Protein AF-A0A2D9EAU9-F1 (afdb_monomer)

Foldseek 3Di:
DVVVVVVVVVVVVVPPPPPDDPDDDDDPPPPDFWWKWKQWPLGIWIKGFDPLCCQLVVLQVVCQVVQQQPWWFLFFAAAQWKGKTFASCRNPDDQPDDTDPHAPPDFTQASADLPQAFFAQFKWFDDDDCVVPVSLTGGSTMIIGTHHAADDPVRVVVLCVVLQVVADPPRDDDPVRNVSSNPRNGDRSCHRNIDGTIGGPPDSVSRVVRNPFDADFFKWFKKAKAFQFDPFLVDPVRLVVLVVVLVVVLVVVVVVPDQLVCNCVGHPDPVQNVPSRIDPGDGQPPDDDFVRCCRPVDDQQDWDWTRDRGGIMTMHTHDMDTDHPGSGGSDTITIHMGIDD

Secondary structure (DSSP, 8-state):
--HHHHHHHHHHHHHSSSSS--S------PPPPPEEEEEETTEEEEEEEPTT-HHHHHHHHHHHHTTTTTTEE--EEETTTEEEE--GGGTTPPTT---S---SS-EE-----TT---BTTEEEE----TTT-TT-PEESS-EEEE--B---HHHHHHHHHHHTTTSPTT----HHHHHHHHHT-B-GGGTTTS-EEEEEEE-HHHHHHHHTSPEEEEEEEEEEEEEEE-S-TT-HHHHHHHHHHHHHHHHHHHTT--HHHHHHHH---TTTGGGTTEEEEEETTSS-HHHHHHHHHSPTT-EEEEEETTEEEEEEEEEEEEEEEEEEESS--EEEEEEE-

Radius of gyration: 27.46 Å; Cα contacts (8 Å, |Δi|>4): 677; chains: 1; bounding box: 58×44×95 Å

Sequence (341 aa):
MKKSFIRNIFLQISAIICSFFLISSAGCESPEPVKVVIHTDFGDMIIELSDSTPGHRDNFIKLANEGFYDNLLFHRVMDGFMIQGGDPDSKDALPGQRLGSGGPGYTIPAEMRADHLHVKGALAAARQGDSSNPTRASSGSQFYIVHGKTYTGEELDNIIERSSHMTIAGFEYTDEQKELYSTLGGAPFLDMNYTVFGQVIEGLDVIDSIAAVRTEGKRTASVRHILLKADNASDEAEMAALNVQANELMEAIKGGADFCELVTLYSKDPGSVKNCGAYIDFPEGQMVPAFNDFSFNEEVGALGAVDTRFGVHIIEVLNHGHKSTTNRPVEDVRFSVEILQ

Structure (mmCIF, N/CA/C/O backbone):
data_AF-A0A2D9EAU9-F1
#
_entry.id   AF-A0A2D9EAU9-F1
#
loop_
_atom_site.group_PDB
_atom_site.id
_atom_site.type_symbol
_atom_site.label_atom_id
_atom_site.label_alt_id
_atom_site.label_comp_id
_atom_site.label_asym_id
_atom_site.label_entity_id
_atom_site.label_seq_id
_atom_site.pdbx_PDB_ins_code
_atom_site.Cartn_x
_atom_site.Cartn_y
_atom_site.Cartn_z
_atom_site.occupancy
_atom_site.B_iso_or_equiv
_atom_site.auth_seq_id
_atom_site.auth_comp_id
_atom_site.auth_asym_id
_atom_site.auth_atom_id
_atom_site.pdbx_PDB_model_num
ATOM 1 N N . MET A 1 1 ? -18.406 15.279 -28.618 1.00 46.53 1 MET A N 1
ATOM 2 C CA . MET A 1 1 ? -17.161 16.062 -28.809 1.00 46.53 1 MET A CA 1
ATOM 3 C C . MET A 1 1 ? -15.919 15.482 -28.120 1.00 46.53 1 MET A C 1
ATOM 5 O O . MET A 1 1 ? -14.859 15.613 -28.705 1.00 46.53 1 MET A O 1
ATOM 9 N N . LYS A 1 2 ? -15.992 14.790 -26.966 1.00 47.19 2 LYS A N 1
ATOM 10 C CA . LYS A 1 2 ? -14.784 14.279 -26.267 1.00 47.19 2 LYS A CA 1
ATOM 11 C C . LYS A 1 2 ? -14.197 12.941 -26.776 1.00 47.19 2 LYS A C 1
ATOM 13 O O . LYS A 1 2 ? -12.993 12.757 -26.700 1.00 47.19 2 LYS A O 1
ATOM 18 N N . LYS A 1 3 ? -14.987 12.044 -27.386 1.00 36.91 3 LYS A N 1
ATOM 19 C CA . LYS A 1 3 ? -14.472 10.768 -27.953 1.00 36.91 3 LYS A CA 1
ATOM 20 C C . LYS A 1 3 ? -13.721 10.913 -29.288 1.00 36.91 3 LYS A C 1
ATOM 22 O O . LYS A 1 3 ? -12.940 10.044 -29.647 1.00 36.91 3 LYS A O 1
ATOM 27 N N . SER A 1 4 ? -13.934 12.014 -30.014 1.00 36.81 4 SER A N 1
ATOM 28 C CA . SER A 1 4 ? -13.280 12.267 -31.311 1.00 36.81 4 SER A CA 1
ATOM 29 C C . SER A 1 4 ? -11.883 12.880 -31.176 1.00 36.81 4 SER A C 1
ATOM 31 O O . SER A 1 4 ? -11.116 12.842 -32.129 1.00 36.81 4 SER A O 1
ATOM 33 N N . PHE A 1 5 ? -11.561 13.450 -30.012 1.00 45.59 5 PHE A N 1
ATOM 34 C CA . PHE A 1 5 ? -10.284 14.121 -29.764 1.00 45.59 5 PHE A CA 1
ATOM 35 C C . PHE A 1 5 ? -9.174 13.109 -29.432 1.00 45.59 5 PHE A C 1
ATOM 37 O O . PHE A 1 5 ? -8.078 13.191 -29.971 1.00 45.59 5 PHE A O 1
ATOM 44 N N . ILE A 1 6 ? -9.510 12.070 -28.659 1.00 44.53 6 ILE A N 1
ATOM 45 C CA . ILE A 1 6 ? -8.580 11.003 -28.245 1.00 44.53 6 ILE A CA 1
ATOM 46 C C . ILE A 1 6 ? -8.154 10.130 -29.439 1.00 44.53 6 ILE A C 1
ATOM 48 O O . ILE A 1 6 ? -6.995 9.740 -29.543 1.00 44.53 6 ILE A O 1
ATOM 52 N N . ARG A 1 7 ? -9.050 9.901 -30.413 1.00 39.53 7 ARG A N 1
ATOM 53 C CA . ARG A 1 7 ? -8.704 9.168 -31.643 1.00 39.53 7 ARG A CA 1
ATOM 54 C C . ARG A 1 7 ? -7.767 9.962 -32.566 1.00 39.53 7 ARG A C 1
ATOM 56 O O . ARG A 1 7 ? -7.012 9.355 -33.313 1.00 39.53 7 ARG A O 1
ATOM 63 N N . ASN A 1 8 ? -7.793 11.297 -32.506 1.00 36.91 8 ASN A N 1
ATOM 64 C CA . ASN A 1 8 ? -6.958 12.154 -33.356 1.00 36.91 8 ASN A CA 1
ATOM 65 C C . ASN A 1 8 ? -5.522 12.318 -32.840 1.00 36.91 8 ASN A C 1
ATOM 67 O O . ASN A 1 8 ? -4.631 12.520 -33.658 1.00 36.91 8 ASN A O 1
ATOM 71 N N . ILE A 1 9 ? -5.278 12.169 -31.534 1.00 47.62 9 ILE A N 1
ATOM 72 C CA . ILE A 1 9 ? -3.917 12.197 -30.970 1.00 47.62 9 ILE A CA 1
ATOM 73 C C . ILE A 1 9 ? -3.154 10.917 -31.350 1.00 47.62 9 ILE A C 1
ATOM 75 O O . ILE A 1 9 ? -2.029 10.997 -31.837 1.00 47.62 9 ILE A O 1
ATOM 79 N N . PHE A 1 10 ? -3.802 9.748 -31.272 1.00 41.38 10 PHE A N 1
ATOM 80 C CA . PHE A 1 10 ? -3.203 8.476 -31.708 1.00 41.38 10 PHE A CA 1
ATOM 81 C C . PHE A 1 10 ? -2.940 8.408 -33.225 1.00 41.38 10 PHE A C 1
ATOM 83 O O . PHE A 1 10 ? -1.972 7.793 -33.662 1.00 41.38 10 PHE A O 1
ATOM 90 N N . LEU A 1 11 ? -3.757 9.082 -34.043 1.00 35.06 11 LEU A N 1
ATOM 91 C CA . LEU A 1 11 ? -3.562 9.152 -35.498 1.00 35.06 11 LEU A CA 1
ATOM 92 C C . LEU A 1 11 ? -2.481 10.162 -35.925 1.00 35.06 11 LEU A C 1
ATOM 94 O O . LEU A 1 11 ? -1.855 9.962 -36.965 1.00 35.06 11 LEU A O 1
ATOM 98 N N . GLN A 1 12 ? -2.220 11.218 -35.145 1.00 33.59 12 GLN A N 1
ATOM 99 C CA . GLN A 1 12 ? -1.176 12.200 -35.473 1.00 33.59 12 GLN A CA 1
ATOM 100 C C . GLN A 1 12 ? 0.241 11.737 -35.120 1.00 33.59 12 GLN A C 1
ATOM 102 O O . GLN A 1 12 ? 1.178 12.140 -35.806 1.00 33.59 12 GLN A O 1
ATOM 107 N N . ILE A 1 13 ? 0.400 10.834 -34.149 1.00 39.44 13 ILE A N 1
ATOM 108 C CA . ILE A 1 13 ? 1.698 10.199 -33.859 1.00 39.44 13 ILE A CA 1
ATOM 109 C C . ILE A 1 13 ? 2.089 9.215 -34.982 1.00 39.44 13 ILE A C 1
ATOM 111 O O . ILE A 1 13 ? 3.264 9.054 -35.289 1.00 39.44 13 ILE A O 1
ATOM 115 N N . SER A 1 14 ? 1.108 8.636 -35.685 1.00 36.84 14 SER A N 1
ATOM 116 C CA . SER A 1 14 ? 1.346 7.667 -36.766 1.00 36.84 14 SER A CA 1
ATOM 117 C C . SER A 1 14 ? 1.592 8.306 -38.153 1.00 36.84 14 SER A C 1
ATOM 119 O O . SER A 1 14 ? 2.186 7.682 -39.028 1.00 36.84 14 SER A O 1
ATOM 121 N N . ALA A 1 15 ? 1.182 9.562 -38.384 1.00 39.03 15 ALA A N 1
ATOM 122 C CA . ALA A 1 15 ? 1.130 10.151 -39.734 1.00 39.03 15 ALA A CA 1
ATOM 123 C C . ALA A 1 15 ? 2.293 11.092 -40.124 1.00 39.03 15 ALA A C 1
ATOM 125 O O . ALA A 1 15 ? 2.399 11.456 -41.294 1.00 39.03 15 ALA A O 1
ATOM 126 N N . ILE A 1 16 ? 3.188 11.479 -39.206 1.00 39.50 16 ILE A N 1
ATOM 127 C CA . ILE A 1 16 ? 4.324 12.377 -39.527 1.00 39.50 16 ILE A CA 1
ATOM 128 C C . ILE A 1 16 ? 5.546 11.615 -40.087 1.00 39.50 16 ILE A C 1
ATOM 130 O O . ILE A 1 16 ? 6.471 12.223 -40.619 1.00 39.50 16 ILE A O 1
ATOM 134 N N . ILE A 1 17 ? 5.524 10.280 -40.091 1.00 43.34 17 ILE A N 1
ATOM 135 C CA . ILE A 1 17 ? 6.661 9.453 -40.540 1.00 43.34 17 ILE A CA 1
ATOM 136 C C . ILE A 1 17 ? 6.586 9.077 -42.038 1.00 43.34 17 ILE A C 1
ATOM 138 O O . ILE A 1 17 ? 7.568 8.621 -42.613 1.00 43.34 17 ILE A O 1
ATOM 142 N N . CYS A 1 18 ? 5.467 9.310 -42.735 1.00 40.72 18 CYS A N 1
ATOM 143 C CA . CYS A 1 18 ? 5.212 8.628 -44.016 1.00 40.72 18 CYS A CA 1
ATOM 144 C C . CYS A 1 18 ? 5.269 9.483 -45.299 1.00 40.72 18 CYS A C 1
ATOM 146 O O . CYS A 1 18 ? 4.713 9.089 -46.321 1.00 40.72 18 CYS A O 1
ATOM 148 N N . SER A 1 19 ? 5.910 10.656 -45.319 1.00 44.34 19 SER A N 1
ATOM 149 C CA . SER A 1 19 ? 6.009 11.435 -46.574 1.00 44.34 19 SER A CA 1
ATOM 150 C C . SER A 1 19 ? 7.308 12.206 -46.753 1.00 44.34 19 SER A C 1
ATOM 152 O O . SER A 1 19 ? 7.302 13.348 -47.180 1.00 44.34 19 SER A O 1
ATOM 154 N N . PHE A 1 20 ? 8.433 11.555 -46.493 1.00 46.78 20 PHE A N 1
ATOM 155 C CA . PHE A 1 20 ? 9.696 11.815 -47.181 1.00 46.78 20 PHE A CA 1
ATOM 156 C C . PHE A 1 20 ? 10.519 10.549 -46.993 1.00 46.78 20 PHE A C 1
ATOM 158 O O . PHE A 1 20 ? 10.874 10.275 -45.864 1.00 46.78 20 PHE A O 1
ATOM 165 N N . PHE A 1 21 ? 10.729 9.750 -48.041 1.00 40.53 21 PHE A N 1
ATOM 166 C CA . PHE A 1 21 ? 11.940 8.948 -48.291 1.00 40.53 21 PHE A CA 1
ATOM 167 C C . PHE A 1 21 ? 11.680 7.997 -49.472 1.00 40.53 21 PHE A C 1
ATOM 169 O O . PHE A 1 21 ? 11.284 6.846 -49.328 1.00 40.53 21 PHE A O 1
ATOM 176 N N . LEU A 1 22 ? 11.941 8.502 -50.678 1.00 50.22 22 LEU A N 1
ATOM 177 C CA . LEU A 1 22 ? 12.425 7.689 -51.792 1.00 50.22 22 LEU A CA 1
ATOM 178 C C . LEU A 1 22 ? 13.945 7.875 -51.832 1.00 50.22 22 LEU A C 1
ATOM 180 O O . LEU A 1 22 ? 14.479 8.551 -52.704 1.00 50.22 22 LEU A O 1
ATOM 184 N N . ILE A 1 23 ? 14.637 7.334 -50.830 1.00 48.22 23 ILE A N 1
ATOM 185 C CA . ILE A 1 23 ? 16.082 7.104 -50.883 1.00 48.22 23 ILE A CA 1
ATOM 186 C C . ILE A 1 23 ? 16.323 5.755 -50.218 1.00 48.22 23 ILE A C 1
ATOM 188 O O . ILE A 1 23 ? 16.024 5.558 -49.046 1.00 48.22 23 ILE A O 1
ATOM 192 N N . SER A 1 24 ? 16.832 4.821 -51.011 1.00 55.59 24 SER A N 1
ATOM 193 C CA . SER A 1 24 ? 17.273 3.510 -50.563 1.00 55.59 24 SER A CA 1
ATOM 194 C C . SER A 1 24 ? 18.434 3.683 -49.580 1.00 55.59 24 SER A C 1
ATOM 196 O O . SER A 1 24 ? 19.545 4.018 -49.986 1.00 55.59 24 SER A O 1
ATOM 198 N N . SER A 1 25 ? 18.190 3.436 -48.299 1.00 41.59 25 SER A N 1
ATOM 199 C CA . SER A 1 25 ? 19.217 3.142 -47.303 1.00 41.59 25 SER A CA 1
ATOM 200 C C . SER A 1 25 ? 18.875 1.797 -46.675 1.00 41.59 25 SER A C 1
ATOM 202 O O . SER A 1 25 ? 17.716 1.514 -46.383 1.00 41.59 25 SER A O 1
ATOM 204 N N . ALA A 1 26 ? 19.878 0.935 -46.526 1.00 53.50 26 ALA A N 1
ATOM 205 C CA . ALA A 1 26 ? 19.756 -0.283 -45.742 1.00 53.50 26 ALA A CA 1
ATOM 206 C C . ALA A 1 26 ? 19.314 0.115 -44.326 1.00 53.50 26 ALA A C 1
ATOM 208 O O . ALA A 1 26 ? 20.084 0.723 -43.582 1.00 53.50 26 ALA A O 1
ATOM 209 N N . GLY A 1 27 ? 18.044 -0.139 -44.010 1.00 41.06 27 GLY A N 1
ATOM 210 C CA . GLY A 1 27 ? 17.477 0.117 -42.699 1.00 41.06 27 GLY A CA 1
ATOM 211 C C . GLY A 1 27 ? 18.096 -0.851 -41.705 1.00 41.06 27 GLY A C 1
ATOM 212 O O . GLY A 1 27 ? 17.933 -2.060 -41.828 1.00 41.06 27 GLY A O 1
ATOM 213 N N . CYS A 1 28 ? 18.827 -0.313 -40.736 1.00 39.78 28 CYS A N 1
ATOM 214 C CA . CYS A 1 28 ? 19.001 -0.984 -39.461 1.00 39.78 28 CYS A CA 1
ATOM 215 C C . CYS A 1 28 ? 17.629 -0.911 -38.780 1.00 39.78 28 CYS A C 1
ATOM 217 O O . CYS A 1 28 ? 17.291 0.109 -38.181 1.00 39.78 28 CYS A O 1
ATOM 219 N N . GLU A 1 29 ? 16.786 -1.918 -38.998 1.00 52.94 29 GLU A N 1
ATOM 220 C CA . GLU A 1 29 ? 15.566 -2.098 -38.218 1.00 52.94 29 GLU A CA 1
ATOM 221 C C . GLU A 1 29 ? 16.038 -2.392 -36.791 1.00 52.94 29 GLU A C 1
ATOM 223 O O . GLU A 1 29 ? 16.722 -3.390 -36.552 1.00 52.94 29 GLU A O 1
ATOM 228 N N . SER A 1 30 ? 15.818 -1.449 -35.868 1.00 59.00 30 SER A N 1
ATOM 229 C CA . SER A 1 30 ? 16.079 -1.713 -34.452 1.00 59.00 30 SER A CA 1
ATOM 230 C C . SER A 1 30 ? 15.238 -2.928 -34.069 1.00 59.00 30 SER A C 1
ATOM 232 O O . SER A 1 30 ? 14.065 -2.950 -34.448 1.00 59.00 30 SER A O 1
ATOM 234 N N . PRO A 1 31 ? 15.800 -3.937 -33.381 1.00 74.00 31 PRO A N 1
ATOM 235 C CA . PRO A 1 31 ? 15.008 -5.078 -32.946 1.00 74.00 31 PRO A CA 1
ATOM 236 C C . PRO A 1 31 ? 13.793 -4.586 -32.152 1.00 74.00 31 PRO A C 1
ATOM 238 O O . PRO A 1 31 ? 13.898 -3.609 -31.407 1.00 74.00 31 PRO A O 1
ATOM 241 N N . GLU A 1 32 ? 12.641 -5.230 -32.356 1.00 83.56 32 GLU A N 1
ATOM 242 C CA . GLU A 1 32 ? 11.446 -4.950 -31.558 1.00 83.56 32 GLU A CA 1
ATOM 243 C C . GLU A 1 32 ? 11.767 -5.157 -30.065 1.00 83.56 32 GLU A C 1
ATOM 245 O O . GLU A 1 32 ? 12.464 -6.124 -29.729 1.00 83.56 32 GLU A O 1
ATOM 250 N N . PRO A 1 33 ? 11.275 -4.280 -29.169 1.00 89.56 33 PRO A N 1
ATOM 251 C CA . PRO A 1 33 ? 11.473 -4.443 -27.736 1.00 89.56 33 PRO A CA 1
ATOM 252 C C . PRO A 1 33 ? 10.974 -5.804 -27.245 1.00 89.56 33 PRO A C 1
ATOM 254 O O . PRO A 1 33 ? 9.893 -6.264 -27.624 1.00 89.56 33 PRO A O 1
ATOM 257 N N . VAL A 1 34 ? 11.745 -6.440 -26.360 1.00 96.12 34 VAL A N 1
ATOM 258 C CA . VAL A 1 34 ? 11.356 -7.729 -25.775 1.00 96.12 34 VAL A CA 1
ATOM 259 C C . VAL A 1 34 ? 10.146 -7.535 -24.868 1.00 96.12 34 VAL A C 1
ATOM 261 O O . VAL A 1 34 ? 10.152 -6.670 -23.989 1.00 96.12 34 VAL A O 1
ATOM 264 N N . LYS A 1 35 ? 9.130 -8.383 -25.041 1.00 98.19 35 LYS A N 1
ATOM 265 C CA . LYS A 1 35 ? 7.933 -8.397 -24.199 1.00 98.19 35 LYS A CA 1
ATOM 266 C C . LYS A 1 35 ? 7.888 -9.646 -23.334 1.00 98.19 35 LYS A C 1
ATOM 268 O O . LYS A 1 35 ? 8.394 -10.704 -23.703 1.00 98.19 35 LYS A O 1
ATOM 273 N N . VAL A 1 36 ? 7.266 -9.517 -22.173 1.00 98.12 36 VAL A N 1
ATOM 274 C CA . VAL A 1 36 ? 7.049 -10.611 -21.224 1.00 98.12 36 VAL A CA 1
ATOM 275 C C . VAL A 1 36 ? 5.612 -10.580 -20.729 1.00 98.12 36 VAL A C 1
ATOM 277 O O . VAL A 1 36 ? 5.014 -9.507 -20.645 1.00 98.12 36 VAL A O 1
ATOM 280 N N . VAL A 1 37 ? 5.065 -11.739 -20.381 1.00 98.69 37 VAL A N 1
ATOM 281 C CA . VAL A 1 37 ? 3.782 -11.850 -19.685 1.00 98.69 37 VAL A CA 1
ATOM 282 C C . VAL A 1 37 ? 4.043 -12.216 -18.238 1.00 98.69 37 VAL A C 1
ATOM 284 O O . VAL A 1 37 ? 4.794 -13.145 -17.952 1.00 98.69 37 VAL A O 1
ATOM 287 N N . ILE A 1 38 ? 3.414 -11.490 -17.321 1.00 98.69 38 ILE A N 1
ATOM 288 C CA . ILE A 1 38 ? 3.287 -11.909 -15.930 1.00 98.69 38 ILE A CA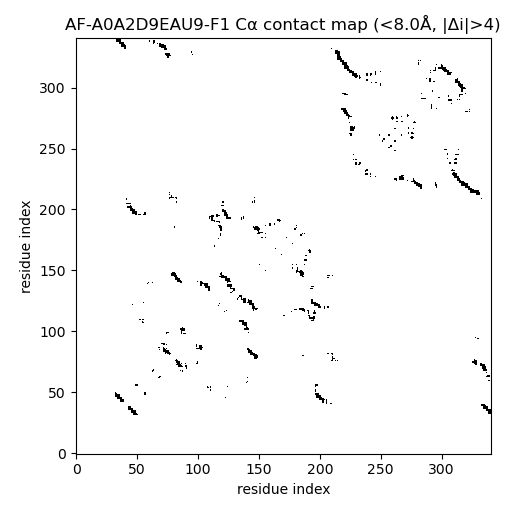 1
ATOM 289 C C . ILE A 1 38 ? 1.888 -12.484 -15.748 1.00 98.69 38 ILE A C 1
ATOM 291 O O . ILE A 1 38 ? 0.906 -11.742 -15.803 1.00 98.69 38 ILE A O 1
ATOM 295 N N . HIS A 1 39 ? 1.816 -13.792 -15.522 1.00 98.62 39 HIS A N 1
ATOM 296 C CA . HIS A 1 39 ? 0.563 -14.504 -15.287 1.00 98.62 39 HIS A CA 1
ATOM 297 C C . HIS A 1 39 ? 0.183 -14.438 -13.817 1.00 98.62 39 HIS A C 1
ATOM 299 O O . HIS A 1 39 ? 1.033 -14.673 -12.959 1.00 98.62 39 HIS A O 1
ATOM 305 N N . THR A 1 40 ? -1.086 -14.165 -13.522 1.00 97.81 40 THR A N 1
ATOM 306 C CA . THR A 1 40 ? -1.634 -14.181 -12.159 1.00 97.81 40 THR A CA 1
ATOM 307 C C . THR A 1 40 ? -3.069 -14.704 -12.163 1.00 97.81 40 THR A C 1
ATOM 309 O O . THR A 1 40 ? -3.741 -14.684 -13.195 1.00 97.81 40 THR A O 1
ATOM 312 N N . ASP A 1 41 ? -3.594 -15.077 -10.995 1.00 93.94 41 ASP A N 1
ATOM 313 C CA . ASP A 1 41 ? -5.015 -15.441 -10.851 1.00 93.94 41 ASP A CA 1
ATOM 314 C C . ASP A 1 41 ? -5.977 -14.255 -11.091 1.00 93.94 41 ASP A C 1
ATOM 316 O O . ASP A 1 41 ? -7.180 -14.450 -11.266 1.00 93.94 41 ASP A O 1
ATOM 320 N N . PHE A 1 42 ? -5.456 -13.023 -11.127 1.00 96.31 42 PHE A N 1
ATOM 321 C CA . PHE A 1 42 ? -6.206 -11.799 -11.426 1.00 96.31 42 PHE A CA 1
ATOM 322 C C . PHE A 1 42 ? -6.174 -11.427 -12.916 1.00 96.31 42 PHE A C 1
ATOM 324 O O . PHE A 1 42 ? -6.839 -10.474 -13.319 1.00 96.31 42 PHE A O 1
ATOM 331 N N . GLY A 1 43 ? -5.423 -12.173 -13.732 1.00 98.00 43 GLY A N 1
ATOM 332 C CA . GLY A 1 43 ? -5.214 -11.912 -15.152 1.00 98.00 43 GLY A CA 1
ATOM 333 C C . GLY A 1 43 ? -3.742 -11.733 -15.516 1.00 98.00 43 GLY A C 1
ATOM 334 O O . GLY A 1 43 ? -2.847 -11.804 -14.667 1.00 98.00 43 GLY A O 1
ATOM 335 N N . ASP A 1 44 ? -3.518 -11.487 -16.802 1.00 98.62 44 ASP A N 1
ATOM 336 C CA . ASP A 1 44 ? -2.191 -11.350 -17.392 1.00 98.62 44 ASP A CA 1
ATOM 337 C C . ASP A 1 44 ? -1.795 -9.875 -17.521 1.00 98.62 44 ASP A C 1
ATOM 339 O O . ASP A 1 44 ? -2.602 -9.028 -17.909 1.00 98.62 44 ASP A O 1
ATOM 343 N N . MET A 1 45 ? -0.527 -9.579 -17.239 1.00 98.75 45 MET A N 1
ATOM 344 C CA . MET A 1 45 ? 0.091 -8.283 -17.527 1.00 98.75 45 MET A CA 1
ATOM 345 C C . MET A 1 45 ? 1.154 -8.458 -18.607 1.00 98.75 45 MET A C 1
ATOM 347 O O . MET A 1 45 ? 2.113 -9.201 -18.402 1.00 98.75 45 MET A O 1
ATOM 351 N N . ILE A 1 46 ? 1.023 -7.747 -19.728 1.00 98.69 46 ILE A N 1
ATOM 352 C CA . ILE A 1 46 ? 2.060 -7.715 -20.768 1.00 98.69 46 ILE A CA 1
ATOM 353 C C . ILE A 1 46 ? 2.971 -6.526 -20.497 1.00 98.69 46 ILE A C 1
ATOM 355 O O . ILE A 1 46 ? 2.511 -5.385 -20.415 1.00 98.69 46 ILE A O 1
ATOM 359 N N . ILE A 1 47 ? 4.265 -6.796 -20.370 1.00 98.69 47 ILE A N 1
ATOM 360 C CA . ILE A 1 47 ? 5.295 -5.807 -20.069 1.00 98.69 47 ILE A CA 1
ATOM 361 C C . ILE A 1 47 ? 6.259 -5.714 -21.241 1.00 98.69 47 ILE A C 1
ATOM 363 O O . ILE A 1 47 ? 6.793 -6.722 -21.695 1.00 98.69 47 ILE A O 1
ATOM 367 N N . GLU A 1 48 ? 6.520 -4.492 -21.688 1.00 98.38 48 GLU A N 1
ATOM 368 C CA . GLU A 1 48 ? 7.612 -4.174 -22.599 1.00 98.38 48 GLU A CA 1
ATOM 369 C C . GLU A 1 48 ? 8.871 -3.842 -21.790 1.00 98.38 48 GLU A C 1
ATOM 371 O O . GLU A 1 48 ? 8.833 -2.986 -20.902 1.00 98.38 48 GLU A O 1
ATOM 376 N N . LEU A 1 49 ? 9.980 -4.534 -22.055 1.00 98.31 49 LEU A N 1
ATOM 377 C CA . LEU A 1 49 ? 11.256 -4.290 -21.384 1.00 98.31 49 LEU A CA 1
ATOM 378 C C . LEU A 1 49 ? 12.069 -3.225 -22.131 1.00 98.31 49 LEU A C 1
ATOM 380 O O . LEU A 1 49 ? 12.095 -3.196 -23.358 1.00 98.31 49 LEU A O 1
ATOM 384 N N . SER A 1 50 ? 12.779 -2.371 -21.392 1.00 97.31 50 SER A N 1
ATOM 385 C CA . SER A 1 50 ? 13.557 -1.282 -21.988 1.00 97.31 50 SER A CA 1
ATOM 386 C C . SER A 1 50 ? 14.960 -1.722 -22.409 1.00 97.31 50 SER A C 1
ATOM 388 O O . SER A 1 50 ? 15.760 -2.206 -21.602 1.00 97.31 50 SER A O 1
ATOM 390 N N . ASP A 1 51 ? 15.302 -1.438 -23.665 1.00 96.25 51 ASP A N 1
ATOM 391 C CA . ASP A 1 51 ? 16.642 -1.646 -24.221 1.00 96.25 51 ASP A CA 1
ATOM 392 C C . ASP A 1 51 ? 17.695 -0.683 -23.660 1.00 96.25 51 ASP A C 1
ATOM 394 O O . ASP A 1 51 ? 18.895 -0.951 -23.743 1.00 96.25 51 ASP A O 1
ATOM 398 N N . SER A 1 52 ? 17.262 0.425 -23.051 1.00 96.88 52 SER A N 1
ATOM 399 C CA . SER A 1 52 ? 18.157 1.400 -22.415 1.00 96.88 52 SER A CA 1
ATOM 400 C C . SER A 1 52 ? 18.640 0.961 -21.025 1.00 96.88 52 SER A C 1
ATOM 402 O O . SER A 1 52 ? 19.458 1.655 -20.418 1.00 96.88 52 SER A O 1
ATOM 404 N N . THR A 1 53 ? 18.150 -0.181 -20.533 1.00 97.88 53 THR A N 1
ATOM 405 C CA . THR A 1 53 ? 18.533 -0.831 -19.266 1.00 97.88 53 THR A CA 1
ATOM 406 C C . THR A 1 53 ? 18.927 -2.296 -19.508 1.00 97.88 53 THR A C 1
ATOM 408 O O . THR A 1 53 ? 18.250 -3.213 -19.023 1.00 97.88 53 THR A O 1
ATOM 411 N N . PRO A 1 54 ? 19.970 -2.554 -20.322 1.00 97.75 54 PRO A N 1
ATOM 412 C CA . PRO A 1 54 ? 20.304 -3.902 -20.776 1.00 97.75 54 PRO A CA 1
ATOM 413 C C . PRO A 1 54 ? 20.674 -4.843 -19.625 1.00 97.75 54 PRO A C 1
ATOM 415 O O . PRO A 1 54 ? 20.310 -6.015 -19.667 1.00 97.75 54 PRO A O 1
ATOM 418 N N . GLY A 1 55 ? 21.337 -4.355 -18.571 1.00 98.44 55 GLY A N 1
ATOM 419 C CA . GLY A 1 55 ? 21.710 -5.183 -17.424 1.00 98.44 55 GLY A CA 1
ATOM 420 C C . GLY A 1 55 ? 20.496 -5.767 -16.698 1.00 98.44 55 GLY A C 1
ATOM 421 O O . GLY A 1 55 ? 20.498 -6.945 -16.338 1.00 98.44 55 GLY A O 1
ATOM 422 N N . HIS A 1 56 ? 19.443 -4.968 -16.516 1.00 98.81 56 HIS A N 1
ATOM 423 C CA . HIS A 1 56 ? 18.202 -5.426 -15.889 1.00 98.81 56 HIS A CA 1
ATOM 424 C C . HIS A 1 56 ? 17.346 -6.252 -16.848 1.00 98.81 56 HIS A C 1
ATOM 426 O O . HIS A 1 56 ? 16.876 -7.320 -16.453 1.00 98.81 56 HIS A O 1
ATOM 432 N N . ARG A 1 57 ? 17.188 -5.803 -18.102 1.00 98.38 57 ARG A N 1
ATOM 433 C CA . ARG A 1 57 ? 16.435 -6.517 -19.143 1.00 98.38 57 ARG A CA 1
ATOM 434 C C . ARG A 1 57 ? 16.972 -7.935 -19.330 1.00 98.38 57 ARG A C 1
ATOM 436 O O . ARG A 1 57 ? 16.225 -8.899 -19.188 1.00 98.38 57 ARG A O 1
ATOM 443 N N . ASP A 1 58 ? 18.269 -8.068 -19.596 1.00 98.38 58 ASP A N 1
ATOM 444 C CA . ASP A 1 58 ? 18.884 -9.356 -19.926 1.00 98.38 58 ASP A CA 1
ATOM 445 C C . ASP A 1 58 ? 18.867 -10.303 -18.723 1.00 98.38 58 ASP A C 1
ATOM 447 O O . ASP A 1 58 ? 18.631 -11.503 -18.869 1.00 98.38 58 ASP A O 1
ATOM 451 N N . ASN A 1 59 ? 19.053 -9.767 -17.513 1.00 98.81 59 ASN A N 1
ATOM 452 C CA . ASN A 1 59 ? 18.932 -10.555 -16.294 1.00 98.81 59 ASN A CA 1
ATOM 453 C C . ASN A 1 59 ? 17.494 -11.040 -16.053 1.00 98.81 59 ASN A C 1
ATOM 455 O O . ASN A 1 59 ? 17.302 -12.201 -15.697 1.00 98.81 59 ASN A O 1
ATOM 459 N N . PHE A 1 60 ? 16.492 -10.179 -16.249 1.00 98.69 60 PHE A N 1
ATOM 460 C CA . PHE A 1 60 ? 15.088 -10.552 -16.084 1.00 98.69 60 PHE A CA 1
ATOM 461 C C . PHE A 1 60 ? 14.687 -11.647 -17.083 1.00 98.69 60 PHE A C 1
ATOM 463 O O . PHE A 1 60 ? 14.106 -12.655 -16.686 1.00 98.69 60 PHE A O 1
ATOM 470 N N . ILE A 1 61 ? 15.102 -11.506 -18.350 1.00 98.50 61 ILE A N 1
ATOM 471 C CA . ILE A 1 61 ? 14.902 -12.518 -19.400 1.00 98.50 61 ILE A CA 1
ATOM 472 C C . ILE A 1 61 ? 15.581 -13.838 -19.032 1.00 98.50 61 ILE A C 1
ATOM 474 O O . ILE A 1 61 ? 14.980 -14.905 -19.162 1.00 98.50 61 ILE A O 1
ATOM 478 N N . LYS A 1 62 ? 16.834 -13.784 -18.565 1.00 98.50 62 LYS A N 1
ATOM 479 C CA . LYS A 1 62 ? 17.573 -14.972 -18.128 1.00 98.50 62 LYS A CA 1
ATOM 480 C C . LYS A 1 62 ? 16.814 -15.711 -17.022 1.00 98.50 62 LYS A C 1
ATOM 482 O O . LYS A 1 62 ? 16.571 -16.905 -17.161 1.00 98.50 62 LYS A O 1
ATOM 487 N N . LEU A 1 63 ? 16.427 -15.012 -15.953 1.00 98.69 63 LEU A N 1
ATOM 488 C CA . LEU A 1 63 ? 15.746 -15.622 -14.807 1.00 98.69 63 LEU A CA 1
ATOM 489 C C . LEU A 1 63 ? 14.367 -16.185 -15.178 1.00 98.69 63 LEU A C 1
ATOM 491 O O . LEU A 1 63 ? 14.010 -17.265 -14.711 1.00 98.69 63 LEU A O 1
ATOM 495 N N . ALA A 1 64 ? 13.613 -15.503 -16.043 1.00 98.31 64 ALA A N 1
ATOM 496 C CA . ALA A 1 64 ? 12.345 -16.018 -16.557 1.00 98.31 64 ALA A CA 1
ATOM 497 C C . ALA A 1 64 ? 12.538 -17.315 -17.364 1.00 98.31 64 ALA A C 1
ATOM 499 O O . ALA A 1 64 ? 11.884 -18.312 -17.076 1.00 98.31 64 ALA A O 1
ATOM 500 N N . ASN A 1 65 ? 13.500 -17.356 -18.295 1.00 98.00 65 ASN A N 1
ATOM 501 C CA . ASN A 1 65 ? 13.813 -18.568 -19.067 1.00 98.00 65 ASN A CA 1
ATOM 502 C C . ASN A 1 65 ? 14.325 -19.735 -18.201 1.00 98.00 65 ASN A C 1
ATOM 504 O O . ASN A 1 65 ? 14.186 -20.896 -18.581 1.00 98.00 65 ASN A O 1
ATOM 508 N N . GLU A 1 66 ? 14.927 -19.442 -17.047 1.00 98.00 66 GLU A N 1
ATOM 509 C CA . GLU A 1 66 ? 15.356 -20.438 -16.057 1.00 98.00 66 GLU A CA 1
ATOM 510 C C . GLU A 1 66 ? 14.204 -20.926 -15.149 1.00 98.00 66 GLU A C 1
ATOM 512 O O . GLU A 1 66 ? 14.435 -21.767 -14.279 1.00 98.00 66 GLU A O 1
ATOM 517 N N . GLY A 1 67 ? 12.975 -20.413 -15.317 1.00 97.94 67 GLY A N 1
ATOM 518 C CA . GLY A 1 67 ? 11.825 -20.729 -14.458 1.00 97.94 67 GLY A CA 1
ATOM 519 C C . GLY A 1 67 ? 11.965 -20.178 -13.033 1.00 97.94 67 GLY A C 1
ATOM 520 O O . GLY A 1 67 ? 11.310 -20.641 -12.093 1.00 97.94 67 GLY A O 1
ATOM 521 N N . PHE A 1 68 ? 12.853 -19.197 -12.823 1.00 98.56 68 PHE A N 1
ATOM 522 C CA . PHE A 1 68 ? 13.137 -18.642 -11.496 1.00 98.56 68 PHE A CA 1
ATOM 523 C C . PHE A 1 68 ? 11.879 -18.039 -10.863 1.00 98.56 68 PHE A C 1
ATOM 525 O O . PHE A 1 68 ? 11.631 -18.219 -9.670 1.00 98.56 68 PHE A O 1
ATOM 532 N N . TYR A 1 69 ? 11.083 -17.346 -11.680 1.00 98.56 69 TYR A N 1
ATOM 533 C CA . TYR A 1 69 ? 9.873 -16.648 -11.258 1.00 98.56 69 TYR A CA 1
ATOM 534 C C . TYR A 1 69 ? 8.638 -17.544 -11.145 1.00 98.56 69 TYR A C 1
ATOM 536 O O . TYR A 1 69 ? 7.598 -17.062 -10.704 1.00 98.56 69 TYR A O 1
ATOM 544 N N . ASP A 1 70 ? 8.734 -18.826 -11.497 1.00 97.81 70 ASP A N 1
ATOM 545 C CA . ASP A 1 70 ? 7.587 -19.727 -11.478 1.00 97.81 70 ASP A CA 1
ATOM 546 C C . ASP A 1 70 ? 7.031 -19.867 -10.065 1.00 97.81 70 ASP A C 1
ATOM 548 O O . ASP A 1 70 ? 7.739 -20.299 -9.149 1.00 97.81 70 ASP A O 1
ATOM 552 N N . ASN A 1 71 ? 5.743 -19.557 -9.909 1.00 96.50 71 ASN A N 1
ATOM 553 C CA . ASN A 1 71 ? 4.987 -19.729 -8.674 1.00 96.50 71 ASN A CA 1
ATOM 554 C C . ASN A 1 71 ? 5.526 -18.910 -7.480 1.00 96.50 71 ASN A C 1
ATOM 556 O O . ASN A 1 71 ? 5.441 -19.353 -6.329 1.00 96.50 71 ASN A O 1
ATOM 560 N N . LEU A 1 72 ? 6.098 -17.729 -7.735 1.00 97.81 72 LEU A N 1
ATOM 561 C CA . LEU A 1 72 ? 6.512 -16.799 -6.678 1.00 97.81 72 LEU A CA 1
ATOM 562 C C . LEU A 1 72 ? 5.351 -15.912 -6.217 1.00 97.81 72 LEU A C 1
ATOM 564 O O . LEU A 1 72 ? 4.365 -15.732 -6.926 1.00 97.81 72 LEU A O 1
ATOM 568 N N . LEU A 1 73 ? 5.482 -15.332 -5.021 1.00 96.88 73 LEU A N 1
ATOM 569 C CA . LEU A 1 73 ? 4.489 -14.411 -4.467 1.00 96.88 73 LEU A CA 1
ATOM 570 C C . LEU A 1 73 ? 4.799 -12.952 -4.808 1.00 96.88 73 LEU A C 1
ATOM 572 O O . LEU A 1 73 ? 5.944 -12.494 -4.672 1.00 96.88 73 LEU A O 1
ATOM 576 N N . PHE A 1 74 ? 3.743 -12.178 -5.069 1.00 97.56 74 PHE A N 1
ATOM 577 C CA . PHE A 1 74 ? 3.735 -10.753 -4.739 1.00 97.56 74 PHE A CA 1
ATOM 578 C C . PHE A 1 74 ? 3.686 -10.600 -3.212 1.00 97.56 74 PHE A C 1
ATOM 580 O O . PHE A 1 74 ? 2.641 -10.411 -2.593 1.00 97.56 74 PHE A O 1
ATOM 587 N N . HIS A 1 75 ? 4.848 -10.745 -2.580 1.00 94.50 75 HIS A N 1
ATOM 588 C CA . HIS A 1 75 ? 4.999 -10.825 -1.127 1.00 94.50 75 HIS A CA 1
ATOM 589 C C . HIS A 1 75 ? 4.848 -9.476 -0.409 1.00 94.50 75 HIS A C 1
ATOM 591 O O . HIS A 1 75 ? 4.818 -9.437 0.824 1.00 94.50 75 HIS A O 1
ATOM 597 N N . ARG A 1 76 ? 4.782 -8.368 -1.157 1.00 94.00 76 ARG A N 1
ATOM 598 C CA . ARG A 1 76 ? 4.554 -7.027 -0.620 1.00 94.00 76 ARG A CA 1
ATOM 599 C C . ARG A 1 76 ? 3.658 -6.214 -1.555 1.00 94.00 76 ARG A C 1
ATOM 601 O O . ARG A 1 76 ? 4.085 -5.798 -2.621 1.00 94.00 76 ARG A O 1
ATOM 608 N N . VAL A 1 77 ? 2.436 -5.944 -1.120 1.00 94.06 77 VAL A N 1
ATOM 609 C CA . VAL A 1 77 ? 1.404 -5.181 -1.822 1.00 94.06 77 VAL A CA 1
ATOM 610 C C . VAL A 1 77 ? 1.032 -3.963 -0.983 1.00 94.06 77 VAL A C 1
ATOM 612 O O . VAL A 1 77 ? 0.755 -4.081 0.209 1.00 94.06 77 VAL A O 1
ATOM 615 N N . MET A 1 78 ? 1.064 -2.777 -1.587 1.00 90.38 78 MET A N 1
ATOM 616 C CA . MET A 1 78 ? 0.635 -1.538 -0.942 1.00 90.38 78 MET A CA 1
ATOM 617 C C . MET A 1 78 ? -0.269 -0.751 -1.878 1.00 90.38 78 MET A C 1
ATOM 619 O O . MET A 1 78 ? 0.186 -0.242 -2.908 1.00 90.38 78 MET A O 1
ATOM 623 N N . ASP A 1 79 ? -1.528 -0.622 -1.470 1.00 91.56 79 ASP A N 1
ATOM 624 C CA . ASP A 1 79 ? -2.506 0.223 -2.141 1.00 91.56 79 ASP A CA 1
ATOM 625 C C . ASP A 1 79 ? -1.997 1.673 -2.263 1.00 91.56 79 ASP A C 1
ATOM 627 O O . ASP A 1 79 ? -1.354 2.210 -1.356 1.00 91.56 79 ASP A O 1
ATOM 631 N N . GLY A 1 80 ? -2.208 2.270 -3.435 1.00 92.69 80 GLY A N 1
ATOM 632 C CA . GLY A 1 80 ? -1.681 3.580 -3.815 1.00 92.69 80 GLY A CA 1
ATOM 633 C C . GLY A 1 80 ? -0.159 3.664 -3.992 1.00 92.69 80 GLY A C 1
ATOM 634 O O . GLY A 1 80 ? 0.366 4.773 -4.116 1.00 92.69 80 GLY A O 1
ATOM 635 N N . PHE A 1 81 ? 0.573 2.539 -3.979 1.00 96.19 81 PHE A N 1
ATOM 636 C CA . PHE A 1 81 ? 2.030 2.541 -4.136 1.00 96.19 81 PHE A CA 1
ATOM 637 C C . PHE A 1 81 ? 2.557 1.489 -5.120 1.00 96.19 81 PHE A C 1
ATOM 639 O O . PHE A 1 81 ? 2.897 1.853 -6.245 1.00 96.19 81 PHE A O 1
ATOM 646 N N . MET A 1 82 ? 2.662 0.212 -4.742 1.00 97.88 82 MET A N 1
ATOM 647 C CA . MET A 1 82 ? 3.254 -0.816 -5.613 1.00 97.88 82 MET A CA 1
ATOM 648 C C . MET A 1 82 ? 2.867 -2.248 -5.233 1.00 97.88 82 MET A C 1
ATOM 650 O O . MET A 1 82 ? 2.376 -2.509 -4.132 1.00 97.88 82 MET A O 1
ATOM 654 N N . ILE A 1 83 ? 3.129 -3.174 -6.154 1.00 98.25 83 ILE A N 1
ATOM 655 C CA . ILE A 1 83 ? 3.103 -4.622 -5.930 1.00 98.25 83 ILE A CA 1
ATOM 656 C C . ILE A 1 83 ? 4.514 -5.168 -6.166 1.00 98.25 83 ILE A C 1
ATOM 658 O O . ILE A 1 83 ? 5.106 -4.932 -7.214 1.00 98.25 83 ILE A O 1
ATOM 662 N N . GLN A 1 84 ? 5.095 -5.842 -5.178 1.00 98.44 84 GLN A N 1
ATOM 663 C CA . GLN A 1 84 ? 6.492 -6.280 -5.171 1.00 98.44 84 GLN A CA 1
ATOM 664 C C . GLN A 1 84 ? 6.593 -7.803 -5.091 1.00 98.44 84 GLN A C 1
ATOM 666 O O . GLN A 1 84 ? 5.962 -8.438 -4.242 1.00 98.44 84 GLN A O 1
ATOM 671 N N . GLY A 1 85 ? 7.428 -8.366 -5.966 1.00 98.19 85 GLY A N 1
ATOM 672 C CA . GLY A 1 85 ? 7.663 -9.797 -6.132 1.00 98.19 85 GLY A CA 1
ATOM 673 C C . GLY A 1 85 ? 9.137 -10.133 -6.382 1.00 98.19 85 GLY A C 1
ATOM 674 O O . GLY A 1 85 ? 10.031 -9.305 -6.197 1.00 98.19 85 GLY A O 1
ATOM 675 N N . GLY A 1 86 ? 9.395 -11.380 -6.782 1.00 98.00 86 GLY A N 1
ATOM 676 C CA . GLY A 1 86 ? 10.725 -11.846 -7.199 1.00 98.00 86 GLY A CA 1
ATOM 677 C C . GLY A 1 86 ? 11.647 -12.318 -6.070 1.00 98.00 86 GLY A C 1
ATOM 678 O O . GLY A 1 86 ? 12.851 -12.453 -6.288 1.00 98.00 86 GLY A O 1
ATOM 679 N N . ASP A 1 87 ? 11.109 -12.560 -4.870 1.00 97.94 87 ASP A N 1
ATOM 680 C CA . ASP A 1 87 ? 11.843 -13.223 -3.787 1.00 97.94 87 ASP A CA 1
ATOM 681 C C . ASP A 1 87 ? 11.722 -14.756 -3.945 1.00 97.94 87 ASP A C 1
ATOM 683 O O . ASP A 1 87 ? 10.604 -15.272 -3.832 1.00 97.94 87 ASP A O 1
ATOM 687 N N . PRO A 1 88 ? 12.817 -15.500 -4.202 1.00 97.31 88 PRO A N 1
ATOM 688 C CA . PRO A 1 88 ? 12.771 -16.957 -4.350 1.00 97.31 88 PRO A CA 1
ATOM 689 C C . PRO A 1 88 ? 12.323 -17.689 -3.079 1.00 97.31 88 PRO A C 1
ATOM 691 O O . PRO A 1 88 ? 11.726 -18.760 -3.182 1.00 97.31 88 PRO A O 1
ATOM 694 N N . ASP A 1 89 ? 12.524 -17.101 -1.895 1.00 96.19 89 ASP A N 1
ATOM 695 C CA . ASP A 1 89 ? 12.109 -17.699 -0.620 1.00 96.19 89 ASP A CA 1
ATOM 696 C C . ASP A 1 89 ? 10.575 -17.752 -0.491 1.00 96.19 89 ASP A C 1
ATOM 698 O O . ASP A 1 89 ? 10.039 -18.417 0.397 1.00 96.19 89 ASP A O 1
ATOM 702 N N . SER A 1 90 ? 9.850 -17.060 -1.382 1.00 95.75 90 SER A N 1
ATOM 703 C CA . SER A 1 90 ? 8.387 -17.022 -1.398 1.00 95.75 90 SER A CA 1
ATOM 704 C C . SER A 1 90 ? 7.721 -18.276 -1.970 1.00 95.75 90 SER A C 1
ATOM 706 O O . SER A 1 90 ? 6.541 -18.496 -1.697 1.00 95.75 90 SER A O 1
ATOM 708 N N . LYS A 1 91 ? 8.456 -19.108 -2.722 1.00 94.12 91 LYS A N 1
ATOM 709 C CA . LYS A 1 91 ? 7.913 -20.283 -3.426 1.00 94.12 91 LYS A CA 1
ATOM 710 C C . LYS A 1 91 ? 7.154 -21.221 -2.479 1.00 94.12 91 LYS A C 1
ATOM 712 O O . LYS A 1 91 ? 5.988 -21.529 -2.728 1.00 94.12 91 LYS A O 1
ATOM 717 N N . ASP A 1 92 ? 7.786 -21.544 -1.350 1.00 91.19 92 ASP A N 1
ATOM 718 C CA . ASP A 1 92 ? 7.282 -22.455 -0.312 1.00 91.19 92 ASP A CA 1
ATOM 719 C C . ASP A 1 92 ? 7.026 -21.742 1.032 1.00 91.19 92 ASP A C 1
ATOM 721 O O . ASP A 1 92 ? 7.052 -22.358 2.101 1.00 91.19 92 ASP A O 1
ATOM 725 N N . ALA A 1 93 ? 6.819 -20.422 1.006 1.00 90.81 93 ALA A N 1
ATOM 726 C CA . ALA A 1 93 ? 6.686 -19.633 2.224 1.00 90.81 93 ALA A CA 1
ATOM 727 C C . ALA A 1 93 ? 5.409 -19.971 3.003 1.00 90.81 93 ALA A C 1
ATOM 729 O O . ALA A 1 93 ? 4.298 -19.903 2.478 1.00 90.81 93 ALA A O 1
ATOM 730 N N . LEU A 1 94 ? 5.553 -20.223 4.305 1.00 87.81 94 LEU A N 1
ATOM 731 C CA . LEU A 1 94 ? 4.405 -20.378 5.202 1.00 87.81 94 LEU A CA 1
ATOM 732 C C . LEU A 1 94 ? 3.632 -19.052 5.329 1.00 87.81 94 LEU A C 1
ATOM 734 O O . LEU A 1 94 ? 4.250 -17.986 5.219 1.00 87.81 94 LEU A O 1
ATOM 738 N N . PRO A 1 95 ? 2.315 -19.071 5.613 1.00 79.56 95 PRO A N 1
ATOM 739 C CA . PRO A 1 95 ? 1.569 -17.860 5.960 1.00 79.56 95 PRO A CA 1
ATOM 740 C C . PRO A 1 95 ? 2.267 -17.065 7.075 1.00 79.56 95 PRO A C 1
ATOM 742 O O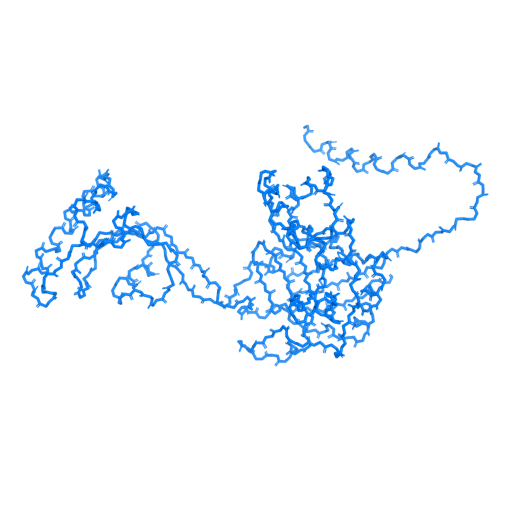 . PRO A 1 95 ? 2.786 -17.648 8.028 1.00 79.56 95 PRO A O 1
ATOM 745 N N . GLY A 1 96 ? 2.348 -15.741 6.933 1.00 73.88 96 GLY A N 1
ATOM 746 C CA . GLY A 1 96 ? 3.040 -14.857 7.882 1.00 73.88 96 GLY A CA 1
ATOM 747 C C . GLY A 1 96 ? 4.578 -14.934 7.888 1.00 73.88 96 GLY A C 1
ATOM 748 O O . GLY A 1 96 ? 5.225 -14.144 8.578 1.00 73.88 96 GLY A O 1
ATOM 749 N N . GLN A 1 97 ? 5.206 -15.836 7.118 1.00 85.12 97 GLN A N 1
ATOM 750 C CA . GLN A 1 97 ? 6.663 -15.843 6.946 1.00 85.12 97 GLN A CA 1
ATOM 751 C C . GLN A 1 97 ? 7.134 -14.508 6.360 1.00 85.12 97 GLN A C 1
ATOM 753 O O . GLN A 1 97 ? 6.585 -14.010 5.372 1.00 85.12 97 GLN A O 1
ATOM 758 N N . ARG A 1 98 ? 8.172 -13.935 6.976 1.00 86.19 98 ARG A N 1
ATOM 759 C CA . ARG A 1 98 ? 8.802 -12.703 6.505 1.00 86.19 98 ARG A CA 1
ATOM 760 C C . ARG A 1 98 ? 9.585 -12.977 5.221 1.00 86.19 98 ARG A C 1
ATOM 762 O O . ARG A 1 98 ? 10.424 -13.870 5.194 1.00 86.19 98 ARG A O 1
ATOM 769 N N . LEU A 1 99 ? 9.331 -12.155 4.210 1.00 92.19 99 LEU A N 1
ATOM 770 C CA . LEU A 1 99 ? 9.954 -12.195 2.886 1.00 92.19 99 LEU A CA 1
ATOM 771 C C . LEU A 1 99 ? 10.571 -10.825 2.550 1.00 92.19 99 LEU A C 1
ATOM 773 O O . LEU A 1 99 ? 10.483 -9.880 3.342 1.00 92.19 99 LEU A O 1
ATOM 777 N N . GLY A 1 100 ? 11.202 -10.726 1.386 1.00 92.19 100 GLY A N 1
ATOM 778 C CA . GLY A 1 100 ? 11.883 -9.547 0.851 1.00 92.19 100 GLY A CA 1
ATOM 779 C C . GLY A 1 100 ? 13.407 -9.577 1.005 1.00 92.19 100 GLY A C 1
ATOM 780 O O . GLY A 1 100 ? 14.069 -8.609 0.632 1.00 92.19 100 GLY A O 1
ATOM 781 N N . SER A 1 101 ? 13.983 -10.664 1.526 1.00 92.81 101 SER A N 1
ATOM 782 C CA . SER A 1 101 ? 15.434 -10.787 1.761 1.00 92.81 101 SER A CA 1
ATOM 783 C C . SER A 1 101 ? 16.132 -11.765 0.814 1.00 92.81 101 SER A C 1
ATOM 785 O O . SER A 1 101 ? 17.362 -11.741 0.753 1.00 92.81 101 SER A O 1
ATOM 787 N N . GLY A 1 102 ? 15.387 -12.609 0.095 1.00 95.00 102 GLY A N 1
ATOM 788 C CA . GLY A 1 102 ? 15.967 -13.579 -0.828 1.00 95.00 102 GLY A CA 1
ATOM 789 C C . GLY A 1 102 ? 16.374 -12.966 -2.169 1.00 95.00 102 GLY A C 1
ATOM 790 O O . GLY A 1 102 ? 16.048 -11.822 -2.508 1.00 95.00 102 GLY A O 1
ATOM 791 N N . GLY A 1 103 ? 17.113 -13.744 -2.954 1.00 96.69 103 GLY A N 1
ATOM 792 C CA . GLY A 1 103 ? 17.573 -13.373 -4.290 1.00 96.69 103 GLY A CA 1
ATOM 793 C C . GLY A 1 103 ? 18.533 -14.418 -4.866 1.00 96.69 103 GLY A C 1
ATOM 794 O O . GLY A 1 103 ? 18.849 -15.398 -4.194 1.00 96.69 103 GLY A O 1
ATOM 795 N N . PRO A 1 104 ? 19.057 -14.215 -6.085 1.00 97.00 104 PRO A N 1
ATOM 796 C CA . PRO A 1 104 ? 19.868 -15.211 -6.787 1.00 97.00 104 PRO A CA 1
ATOM 797 C C . PRO A 1 104 ? 21.345 -15.224 -6.340 1.00 97.00 104 PRO A C 1
ATOM 799 O O . PRO A 1 104 ? 22.195 -15.817 -6.998 1.00 97.00 104 PRO A O 1
ATOM 802 N N . GLY A 1 105 ? 21.677 -14.548 -5.233 1.00 97.06 105 GLY A N 1
ATOM 803 C CA . GLY A 1 105 ? 23.041 -14.460 -4.698 1.00 97.06 105 GLY A CA 1
ATOM 804 C C . GLY A 1 105 ? 23.916 -13.357 -5.307 1.00 97.06 105 GLY A C 1
ATOM 805 O O . GLY A 1 105 ? 25.109 -13.306 -5.019 1.00 97.06 105 GLY A O 1
ATOM 806 N N . TYR A 1 106 ? 23.347 -12.464 -6.119 1.00 97.69 106 TYR A N 1
ATOM 807 C CA . TYR A 1 106 ? 24.046 -11.319 -6.710 1.00 97.69 106 TYR A CA 1
ATOM 808 C C . TYR A 1 106 ? 23.145 -10.079 -6.816 1.00 97.69 106 TYR A C 1
ATOM 810 O O . TYR A 1 106 ? 21.928 -10.150 -6.629 1.00 97.69 106 TYR A O 1
ATOM 818 N N . THR A 1 107 ? 23.764 -8.937 -7.119 1.00 98.38 107 THR A N 1
ATOM 819 C CA . THR A 1 107 ? 23.111 -7.649 -7.397 1.00 98.38 107 THR A CA 1
ATOM 820 C C . THR A 1 107 ? 23.449 -7.164 -8.807 1.00 98.38 107 THR A C 1
ATOM 822 O O . THR A 1 107 ? 24.399 -7.647 -9.425 1.00 98.38 107 THR A O 1
ATOM 825 N N . ILE A 1 108 ? 22.670 -6.211 -9.320 1.00 98.56 108 ILE A N 1
ATOM 826 C CA . ILE A 1 108 ? 22.860 -5.607 -10.649 1.00 98.56 108 ILE A CA 1
ATOM 827 C C . ILE A 1 108 ? 23.269 -4.140 -10.456 1.00 98.56 108 ILE A C 1
ATOM 829 O O . ILE A 1 108 ? 22.637 -3.445 -9.656 1.00 98.56 108 ILE A O 1
ATOM 833 N N . PRO A 1 109 ? 24.311 -3.630 -11.139 1.00 98.50 109 PRO A N 1
ATOM 834 C CA . PRO A 1 109 ? 24.631 -2.204 -11.114 1.00 98.50 109 PRO A CA 1
ATOM 835 C C . PRO A 1 109 ? 23.426 -1.346 -11.518 1.00 98.50 109 PRO A C 1
ATOM 837 O O . PRO A 1 109 ? 22.666 -1.728 -12.401 1.00 98.50 109 PRO A O 1
ATOM 840 N N . ALA A 1 110 ? 23.245 -0.193 -10.875 1.00 97.25 110 ALA A N 1
ATOM 841 C CA . ALA A 1 110 ? 22.122 0.692 -11.168 1.00 97.25 110 ALA A CA 1
ATOM 842 C C . ALA A 1 110 ? 22.162 1.224 -12.612 1.00 97.25 110 ALA A C 1
ATOM 844 O O . ALA A 1 110 ? 23.209 1.659 -13.088 1.00 97.25 110 ALA A O 1
ATOM 845 N N . GLU A 1 111 ? 21.000 1.264 -13.266 1.00 97.50 111 GLU A N 1
ATOM 846 C CA . GLU A 1 111 ? 20.803 1.804 -14.619 1.00 97.50 111 GLU A CA 1
ATOM 847 C C . GLU A 1 111 ? 19.711 2.890 -14.576 1.00 97.50 111 GLU A C 1
ATOM 849 O O . GLU A 1 111 ? 18.785 2.903 -15.377 1.00 97.50 111 GLU A O 1
ATOM 854 N N . MET A 1 112 ? 19.772 3.776 -13.574 1.00 95.06 112 MET A N 1
ATOM 855 C CA . MET A 1 112 ? 18.781 4.842 -13.366 1.00 95.06 112 MET A CA 1
ATOM 856 C C . MET A 1 112 ? 18.848 5.874 -14.492 1.00 95.06 112 MET A C 1
ATOM 858 O O . MET A 1 112 ? 19.938 6.328 -14.852 1.00 95.06 112 MET A O 1
ATOM 862 N N . ARG A 1 113 ? 17.689 6.287 -15.011 1.00 94.06 113 ARG A N 1
ATOM 863 C CA . ARG A 1 113 ? 17.603 7.224 -16.133 1.00 94.06 113 ARG A CA 1
ATOM 864 C C . ARG A 1 113 ? 16.481 8.238 -15.951 1.00 94.06 113 ARG A C 1
ATOM 866 O O . ARG A 1 113 ? 15.434 7.915 -15.405 1.00 94.06 113 ARG A O 1
ATOM 873 N N . ALA A 1 114 ? 16.707 9.447 -16.460 1.00 93.00 114 ALA A N 1
ATOM 874 C CA . ALA A 1 114 ? 15.763 10.561 -16.374 1.00 93.00 114 ALA A CA 1
ATOM 875 C C . ALA A 1 114 ? 14.514 10.376 -17.254 1.00 93.00 114 ALA A C 1
ATOM 877 O O . ALA A 1 114 ? 13.507 11.037 -17.025 1.00 93.00 114 ALA A O 1
ATOM 878 N N . ASP A 1 115 ? 14.584 9.503 -18.260 1.00 93.31 115 ASP A N 1
ATOM 879 C CA . ASP A 1 115 ? 13.491 9.162 -19.175 1.00 93.31 115 ASP A CA 1
ATOM 880 C C . ASP A 1 115 ? 12.683 7.935 -18.721 1.00 93.31 115 ASP A C 1
ATOM 882 O O . ASP A 1 115 ? 11.668 7.623 -19.338 1.00 93.31 115 ASP A O 1
ATOM 886 N N . HIS A 1 116 ? 13.083 7.256 -17.639 1.00 96.31 116 HIS A N 1
ATOM 887 C CA . HIS A 1 116 ? 12.338 6.132 -17.077 1.00 96.31 116 HIS A CA 1
ATOM 888 C C . HIS A 1 116 ? 11.729 6.508 -15.720 1.00 96.31 116 HIS A C 1
ATOM 890 O O . HIS A 1 116 ? 12.395 6.468 -14.683 1.00 96.31 116 HIS A O 1
ATOM 896 N N . LEU A 1 117 ? 10.449 6.872 -15.738 1.00 97.00 117 LEU A N 1
ATOM 897 C CA . LEU A 1 117 ? 9.719 7.341 -14.563 1.00 97.00 117 LEU A CA 1
ATOM 898 C C . LEU A 1 117 ? 8.918 6.228 -13.892 1.00 97.00 117 LEU A C 1
ATOM 900 O O . LEU A 1 117 ? 8.439 5.304 -14.547 1.00 97.00 117 LEU A O 1
ATOM 904 N N . HIS A 1 118 ? 8.688 6.367 -12.591 1.00 98.12 118 HIS A N 1
ATOM 905 C CA . HIS A 1 118 ? 7.842 5.472 -11.803 1.00 98.12 118 HIS A CA 1
ATOM 906 C C . HIS A 1 118 ? 6.356 5.825 -11.950 1.00 98.12 118 HIS A C 1
ATOM 908 O O . HIS A 1 118 ? 5.653 6.014 -10.957 1.00 98.12 118 HIS A O 1
ATOM 914 N N . VAL A 1 119 ? 5.862 5.929 -13.183 1.00 98.38 119 VAL A N 1
ATOM 915 C CA . VAL A 1 119 ? 4.424 6.060 -13.477 1.00 98.38 119 VAL A CA 1
ATOM 916 C C . VAL A 1 119 ? 3.705 4.723 -13.267 1.00 98.38 119 VAL A C 1
ATOM 918 O O . VAL A 1 119 ? 4.350 3.676 -13.187 1.00 98.38 119 VAL A O 1
ATOM 921 N N . LYS A 1 120 ? 2.370 4.723 -13.156 1.00 98.50 120 LYS A N 1
ATOM 922 C CA . LYS A 1 120 ? 1.590 3.479 -13.018 1.00 98.50 120 LYS A CA 1
ATOM 923 C C . LYS A 1 120 ? 1.954 2.465 -14.117 1.00 98.50 120 LYS A C 1
ATOM 925 O O . LYS A 1 120 ? 2.007 2.794 -15.301 1.00 98.50 120 LYS A O 1
ATOM 930 N N . GLY A 1 121 ? 2.206 1.223 -13.709 1.00 98.62 121 GLY A N 1
ATOM 931 C CA . GLY A 1 121 ? 2.650 0.132 -14.578 1.00 98.62 121 GLY A CA 1
ATOM 932 C C . GLY A 1 121 ? 4.160 0.060 -14.823 1.00 98.62 121 GLY A C 1
ATOM 933 O O . GLY A 1 121 ? 4.604 -0.905 -15.442 1.00 98.62 121 GLY A O 1
ATOM 934 N N . ALA A 1 122 ? 4.964 1.004 -14.329 1.00 98.88 122 ALA A N 1
ATOM 935 C CA . ALA A 1 122 ? 6.417 0.905 -14.434 1.00 98.88 122 ALA A CA 1
ATOM 936 C C . ALA A 1 122 ? 6.930 -0.337 -13.683 1.00 98.88 122 ALA A C 1
ATOM 938 O O . ALA A 1 122 ? 6.614 -0.530 -12.504 1.00 98.88 122 ALA A O 1
ATOM 939 N N . LEU A 1 123 ? 7.732 -1.160 -14.363 1.00 98.88 123 LEU A N 1
ATOM 940 C CA . LEU A 1 123 ? 8.459 -2.291 -13.790 1.00 98.88 123 LEU A CA 1
ATOM 941 C C . LEU A 1 123 ? 9.835 -1.804 -13.328 1.00 98.88 123 LEU A C 1
ATOM 943 O O . LEU A 1 123 ? 10.659 -1.376 -14.138 1.00 98.88 123 LEU A O 1
ATOM 947 N N . ALA A 1 124 ? 10.093 -1.882 -12.026 1.00 98.81 124 ALA A N 1
ATOM 948 C CA . ALA A 1 124 ? 11.301 -1.341 -11.421 1.00 98.81 124 ALA A CA 1
ATOM 949 C C . ALA A 1 124 ? 11.957 -2.312 -10.442 1.00 98.81 124 ALA A C 1
ATOM 951 O O . ALA A 1 124 ? 11.314 -3.156 -9.821 1.00 98.81 124 ALA A O 1
ATOM 952 N N . ALA A 1 125 ? 13.274 -2.207 -10.313 1.00 98.62 125 ALA A N 1
ATOM 953 C CA . ALA A 1 125 ? 14.061 -3.121 -9.504 1.00 98.62 125 ALA A CA 1
ATOM 954 C C . ALA A 1 125 ? 14.063 -2.698 -8.030 1.00 98.62 125 ALA A C 1
ATOM 956 O O . ALA A 1 125 ? 14.301 -1.534 -7.697 1.00 98.62 125 ALA A O 1
ATOM 957 N N . ALA A 1 126 ? 13.830 -3.652 -7.127 1.00 97.81 126 ALA A N 1
ATOM 958 C CA . ALA A 1 126 ? 13.965 -3.419 -5.694 1.00 97.81 126 ALA A CA 1
ATOM 959 C C . ALA A 1 126 ? 15.448 -3.360 -5.298 1.00 97.81 126 ALA A C 1
ATOM 961 O O . ALA A 1 126 ? 16.306 -3.939 -5.962 1.00 97.81 126 ALA A O 1
ATOM 962 N N . ARG A 1 127 ? 15.772 -2.706 -4.181 1.00 96.12 127 ARG A N 1
ATOM 963 C CA . ARG A 1 127 ? 17.129 -2.699 -3.613 1.00 96.12 127 ARG A CA 1
ATOM 964 C C . ARG A 1 127 ? 17.106 -2.475 -2.110 1.00 96.12 127 ARG A C 1
ATOM 966 O O . ARG A 1 127 ? 16.118 -2.006 -1.551 1.00 96.12 127 ARG A O 1
ATOM 973 N N . GLN A 1 128 ? 18.233 -2.760 -1.466 1.00 93.38 128 GLN A N 1
ATOM 974 C CA . GLN A 1 128 ? 18.465 -2.314 -0.095 1.00 93.38 128 GLN A CA 1
ATOM 975 C C . GLN A 1 128 ? 18.656 -0.789 -0.041 1.00 93.38 128 GLN A C 1
ATOM 977 O O . GLN A 1 128 ? 19.046 -0.168 -1.038 1.00 93.38 128 GLN A O 1
ATOM 982 N N . GLY A 1 129 ? 18.400 -0.202 1.131 1.00 89.81 129 GLY A N 1
ATOM 983 C CA . GLY A 1 129 ? 18.567 1.231 1.379 1.00 89.81 129 GLY A CA 1
ATOM 984 C C . GLY A 1 129 ? 20.028 1.691 1.334 1.00 89.81 129 GLY A C 1
ATOM 985 O O . GLY A 1 129 ? 20.953 0.905 1.531 1.00 89.81 129 GLY A O 1
ATOM 986 N N . ASP A 1 130 ? 20.232 2.987 1.099 1.00 89.94 130 ASP A N 1
ATOM 987 C CA . ASP A 1 130 ? 21.542 3.585 0.793 1.00 89.94 130 ASP A CA 1
ATOM 988 C C . ASP A 1 130 ? 22.595 3.368 1.896 1.00 89.94 130 ASP A C 1
ATOM 990 O O . ASP A 1 130 ? 23.786 3.298 1.603 1.00 89.94 130 ASP A O 1
ATOM 994 N N . SER A 1 131 ? 22.180 3.206 3.159 1.00 89.81 131 SER A N 1
ATOM 995 C CA . SER A 1 131 ? 23.099 2.982 4.284 1.00 89.81 131 SER A CA 1
ATOM 996 C C . SER A 1 131 ? 23.863 1.657 4.195 1.00 89.81 131 SER A C 1
ATOM 998 O O . SER A 1 131 ? 25.026 1.607 4.590 1.00 89.81 131 SER A O 1
ATOM 1000 N N . SER A 1 132 ? 23.236 0.596 3.678 1.00 90.81 132 SER A N 1
ATOM 1001 C CA . SER A 1 132 ? 23.885 -0.700 3.432 1.00 90.81 132 SER A CA 1
ATOM 1002 C C . SER A 1 132 ? 24.274 -0.904 1.966 1.00 90.81 132 SER A C 1
ATOM 1004 O O . SER A 1 132 ? 25.083 -1.779 1.667 1.00 90.81 132 SER A O 1
ATOM 1006 N N . ASN A 1 133 ? 23.725 -0.094 1.057 1.00 92.69 133 ASN A N 1
ATOM 1007 C CA . ASN A 1 133 ? 23.917 -0.189 -0.387 1.00 92.69 133 ASN A CA 1
ATOM 1008 C C . ASN A 1 133 ? 24.161 1.202 -1.012 1.00 92.69 133 ASN A C 1
ATOM 1010 O O . ASN A 1 133 ? 23.307 1.713 -1.742 1.00 92.69 133 ASN A O 1
ATOM 1014 N N . PRO A 1 134 ? 25.319 1.837 -0.744 1.00 91.50 134 PRO A N 1
ATOM 1015 C CA . PRO A 1 134 ? 25.604 3.200 -1.204 1.00 91.50 134 PRO A CA 1
ATOM 1016 C C . PRO A 1 134 ? 25.780 3.300 -2.724 1.00 91.50 134 PRO A C 1
ATOM 1018 O O . PRO A 1 134 ? 25.590 4.367 -3.298 1.00 91.50 134 PRO A O 1
ATOM 1021 N N . THR A 1 135 ? 26.115 2.194 -3.396 1.00 93.25 135 THR A N 1
ATOM 1022 C CA . THR A 1 135 ? 26.171 2.114 -4.866 1.00 93.25 135 THR A CA 1
ATOM 1023 C C . THR A 1 135 ? 24.789 1.972 -5.500 1.00 93.25 135 THR A C 1
ATOM 1025 O O . THR A 1 135 ? 24.679 2.000 -6.724 1.00 93.25 135 THR A O 1
ATOM 1028 N N . ARG A 1 136 ? 23.741 1.808 -4.677 1.00 94.88 136 ARG A N 1
ATOM 1029 C CA . ARG A 1 136 ? 22.345 1.619 -5.084 1.00 94.88 136 ARG A CA 1
ATOM 1030 C C . ARG A 1 136 ? 22.155 0.464 -6.070 1.00 94.88 136 ARG A C 1
ATOM 1032 O O . ARG A 1 136 ? 21.243 0.503 -6.890 1.00 94.88 136 ARG A O 1
ATOM 1039 N N . ALA A 1 137 ? 22.993 -0.569 -5.977 1.00 97.69 137 ALA A N 1
ATOM 1040 C CA . ALA A 1 137 ? 22.862 -1.758 -6.807 1.00 97.69 137 ALA A CA 1
ATOM 1041 C C . ALA A 1 137 ? 21.503 -2.430 -6.560 1.00 97.69 137 ALA A C 1
ATOM 1043 O O . ALA A 1 137 ? 21.073 -2.584 -5.413 1.00 97.69 137 ALA A O 1
ATOM 1044 N N . SER A 1 138 ? 20.832 -2.821 -7.633 1.00 98.25 138 SER A N 1
ATOM 1045 C CA . SER A 1 138 ? 19.541 -3.492 -7.592 1.00 98.25 138 SER A CA 1
ATOM 1046 C C . SER A 1 138 ? 19.662 -4.918 -7.065 1.00 98.25 138 SER A C 1
ATOM 1048 O O . SER A 1 138 ? 20.693 -5.576 -7.223 1.00 98.25 138 SER A O 1
ATOM 1050 N N . SER A 1 139 ? 18.581 -5.421 -6.475 1.00 98.12 139 SER A N 1
ATOM 1051 C CA . SER A 1 139 ? 18.384 -6.854 -6.270 1.00 98.12 139 SER A CA 1
ATOM 1052 C C . SER A 1 139 ? 18.533 -7.594 -7.598 1.00 98.12 139 SER A C 1
ATOM 1054 O O . SER A 1 139 ? 18.103 -7.103 -8.640 1.00 98.12 139 SER A O 1
ATOM 1056 N N . GLY A 1 140 ? 19.128 -8.787 -7.558 1.00 98.12 140 GLY A N 1
ATOM 1057 C CA . GLY A 1 140 ? 19.279 -9.628 -8.741 1.00 98.12 140 GLY A CA 1
ATOM 1058 C C . GLY A 1 140 ? 17.969 -10.219 -9.266 1.00 98.12 140 GLY A C 1
ATOM 1059 O O . GLY A 1 140 ? 17.953 -10.668 -10.403 1.00 98.12 140 GLY A O 1
ATOM 1060 N N . SER A 1 141 ? 16.887 -10.240 -8.481 1.00 98.56 141 SER A N 1
ATOM 1061 C CA . SER A 1 141 ? 15.607 -10.828 -8.918 1.00 98.56 141 SER A CA 1
ATOM 1062 C C . SER A 1 141 ? 14.360 -10.082 -8.461 1.00 98.56 141 SER A C 1
ATOM 1064 O O . SER A 1 141 ? 13.328 -10.205 -9.119 1.00 98.56 141 SER A O 1
ATOM 1066 N N . GLN A 1 142 ? 14.420 -9.346 -7.346 1.00 98.69 142 GLN A N 1
ATOM 1067 C CA . GLN A 1 142 ? 13.238 -8.681 -6.804 1.00 98.69 142 GLN A CA 1
ATOM 1068 C C . GLN A 1 142 ? 12.904 -7.409 -7.581 1.00 98.69 142 GLN A C 1
ATOM 1070 O O . GLN A 1 142 ? 13.761 -6.553 -7.812 1.00 98.69 142 GLN A O 1
ATOM 1075 N N . PHE A 1 143 ? 11.625 -7.262 -7.901 1.00 98.8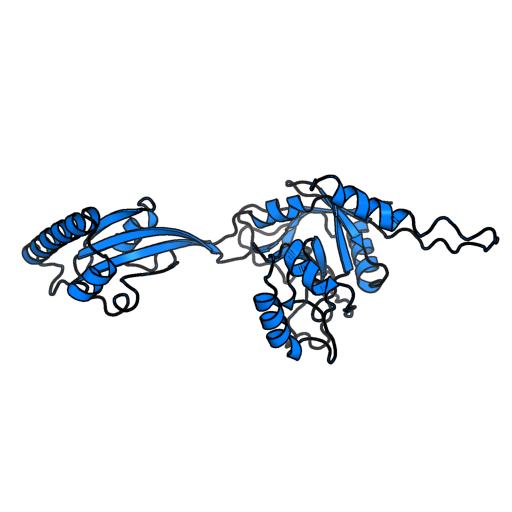1 143 PHE A N 1
ATOM 1076 C CA . PHE A 1 143 ? 11.077 -6.142 -8.652 1.00 98.81 143 PHE A CA 1
ATOM 1077 C C . PHE A 1 143 ? 9.751 -5.697 -8.045 1.00 98.81 143 PHE A C 1
ATOM 1079 O O . PHE A 1 143 ? 9.145 -6.408 -7.240 1.00 98.81 143 PHE A O 1
ATOM 1086 N N . TYR A 1 144 ? 9.285 -4.529 -8.456 1.00 98.88 144 TYR A N 1
ATOM 1087 C CA . TYR A 1 144 ? 7.933 -4.072 -8.199 1.00 98.88 144 TYR A CA 1
ATOM 1088 C C . TYR A 1 144 ? 7.316 -3.458 -9.450 1.00 98.88 144 TYR A C 1
ATOM 1090 O O . TYR A 1 144 ? 8.021 -2.938 -10.314 1.00 98.88 144 TYR A O 1
ATOM 1098 N N . ILE A 1 145 ? 5.991 -3.530 -9.525 1.00 98.81 145 ILE A N 1
ATOM 1099 C CA . ILE A 1 145 ? 5.177 -2.833 -10.515 1.00 98.81 145 ILE A CA 1
ATOM 1100 C C . ILE A 1 145 ? 4.460 -1.702 -9.789 1.00 98.81 145 ILE A C 1
ATOM 1102 O O . ILE A 1 145 ? 3.859 -1.905 -8.727 1.00 98.81 145 ILE A O 1
ATOM 1106 N N . VAL A 1 146 ? 4.563 -0.493 -10.327 1.00 98.75 146 VAL A N 1
ATOM 1107 C CA . VAL A 1 146 ? 3.964 0.691 -9.710 1.00 98.75 146 VAL A CA 1
ATOM 1108 C C . VAL A 1 146 ? 2.443 0.652 -9.861 1.00 98.75 146 VAL A C 1
ATOM 1110 O O . VAL A 1 146 ? 1.924 0.581 -10.971 1.00 98.75 146 VAL A O 1
ATOM 1113 N N . HIS A 1 147 ? 1.735 0.766 -8.738 1.00 98.44 147 HIS A N 1
ATOM 1114 C CA . HIS A 1 147 ? 0.307 1.086 -8.715 1.00 98.44 147 HIS A CA 1
ATOM 1115 C C . HIS A 1 147 ? 0.140 2.610 -8.650 1.00 98.44 147 HIS A C 1
ATOM 1117 O O . HIS A 1 147 ? -0.405 3.222 -9.564 1.00 98.44 147 HIS A O 1
ATOM 1123 N N . GLY A 1 148 ? 0.738 3.222 -7.624 1.00 95.56 148 GLY A N 1
ATOM 1124 C CA . GLY A 1 148 ? 0.807 4.666 -7.449 1.00 95.56 148 GLY A CA 1
ATOM 1125 C C . GLY A 1 148 ? -0.543 5.345 -7.227 1.00 95.56 148 GLY A C 1
ATOM 1126 O O . GLY A 1 148 ? -1.583 4.711 -7.074 1.00 95.56 148 GLY A O 1
ATOM 1127 N N . LYS A 1 149 ? -0.509 6.676 -7.205 1.00 95.25 149 LYS A N 1
ATOM 1128 C CA . LYS A 1 149 ? -1.700 7.532 -7.220 1.00 95.25 149 LYS A CA 1
ATOM 1129 C C . LYS A 1 149 ? -1.465 8.758 -8.092 1.00 95.25 149 LYS A C 1
ATOM 1131 O O . LYS A 1 149 ? -0.321 9.067 -8.418 1.00 95.25 149 LYS A O 1
ATOM 1136 N N . THR A 1 150 ? -2.533 9.459 -8.452 1.00 96.31 150 THR A N 1
ATOM 1137 C CA . THR A 1 150 ? -2.445 10.756 -9.132 1.00 96.31 150 THR A CA 1
ATOM 1138 C C . THR A 1 150 ? -2.055 11.865 -8.160 1.00 96.31 150 THR A C 1
ATOM 1140 O O . THR A 1 150 ? -2.395 11.801 -6.975 1.00 96.31 150 THR A O 1
ATOM 1143 N N . TYR A 1 151 ? -1.394 12.898 -8.677 1.00 94.81 151 TYR A N 1
ATOM 1144 C CA . TYR A 1 151 ? -0.963 14.065 -7.909 1.00 94.81 151 TYR A CA 1
ATOM 1145 C C . TYR A 1 151 ? -1.464 15.356 -8.549 1.00 94.81 151 TYR A C 1
ATOM 1147 O O . TYR A 1 151 ? -1.482 15.493 -9.768 1.00 94.81 151 TYR A O 1
ATOM 1155 N N . THR A 1 152 ? -1.842 16.327 -7.727 1.00 95.50 152 THR A N 1
ATOM 1156 C CA . THR A 1 152 ? -1.973 17.715 -8.181 1.00 95.50 152 THR A CA 1
ATOM 1157 C C . THR A 1 152 ? -0.590 18.326 -8.428 1.00 95.50 152 THR A C 1
ATOM 1159 O O . THR A 1 152 ? 0.410 17.854 -7.883 1.00 95.50 152 THR A O 1
ATOM 1162 N N . GLY A 1 153 ? -0.523 19.411 -9.208 1.00 92.06 153 GLY A N 1
ATOM 1163 C CA . GLY A 1 153 ? 0.742 20.116 -9.452 1.00 92.06 153 GLY A CA 1
ATOM 1164 C C . GLY A 1 153 ? 1.439 20.558 -8.159 1.00 92.06 153 GLY A C 1
ATOM 1165 O O . GLY A 1 153 ? 2.636 20.348 -8.008 1.00 92.06 153 GLY A O 1
ATOM 1166 N N . GLU A 1 154 ? 0.677 21.066 -7.184 1.00 92.94 154 GLU A N 1
ATOM 1167 C CA . GLU A 1 154 ? 1.210 21.477 -5.879 1.00 92.94 154 GLU A CA 1
ATOM 1168 C C . GLU A 1 154 ? 1.761 20.291 -5.072 1.00 92.94 154 GLU A C 1
ATOM 1170 O O . GLU A 1 154 ? 2.847 20.373 -4.497 1.00 92.94 154 GLU A O 1
ATOM 1175 N N . GLU A 1 155 ? 1.044 19.165 -5.021 1.00 93.12 155 GLU A N 1
ATOM 1176 C CA . GLU A 1 155 ? 1.540 17.962 -4.342 1.00 93.12 155 GLU A CA 1
ATOM 1177 C C . GLU A 1 155 ? 2.820 17.439 -4.994 1.00 93.12 155 GLU A C 1
ATOM 1179 O O . GLU A 1 155 ? 3.756 17.052 -4.291 1.00 93.12 155 GLU A O 1
ATOM 1184 N N . LEU A 1 156 ? 2.865 17.438 -6.328 1.00 93.06 156 LEU A N 1
ATOM 1185 C CA . LEU A 1 156 ? 4.018 16.973 -7.080 1.00 93.06 156 LEU A CA 1
ATOM 1186 C C . LEU A 1 156 ? 5.233 17.874 -6.841 1.00 93.06 156 LEU A C 1
ATOM 1188 O O . LEU A 1 156 ? 6.298 17.360 -6.505 1.00 93.06 156 LEU A O 1
ATOM 1192 N N . ASP A 1 157 ? 5.077 19.195 -6.927 1.00 91.12 157 ASP A N 1
ATOM 1193 C CA . ASP A 1 157 ? 6.168 20.145 -6.685 1.00 91.12 157 ASP A CA 1
ATOM 1194 C C . ASP A 1 157 ? 6.739 19.995 -5.261 1.00 91.12 157 ASP A C 1
ATOM 1196 O O . ASP A 1 157 ? 7.958 19.923 -5.085 1.00 91.12 157 ASP A O 1
ATOM 1200 N N . ASN A 1 158 ? 5.878 19.810 -4.252 1.00 90.56 158 ASN A N 1
ATOM 1201 C CA . ASN A 1 158 ? 6.303 19.532 -2.874 1.00 90.56 158 ASN A CA 1
ATOM 1202 C C . ASN A 1 158 ? 7.096 18.216 -2.747 1.00 90.56 158 ASN A C 1
ATOM 1204 O O . ASN A 1 158 ? 8.045 18.121 -1.963 1.00 90.56 158 ASN A O 1
ATOM 1208 N N . ILE A 1 159 ? 6.715 17.166 -3.485 1.00 89.50 159 ILE A N 1
ATOM 1209 C CA . ILE A 1 159 ? 7.448 15.890 -3.491 1.00 89.50 159 ILE A CA 1
ATOM 1210 C C . ILE A 1 159 ? 8.810 16.058 -4.159 1.00 89.50 159 ILE A C 1
ATOM 1212 O O . ILE A 1 159 ? 9.807 15.561 -3.627 1.00 89.50 159 ILE A O 1
ATOM 1216 N N . ILE A 1 160 ? 8.863 16.755 -5.294 1.00 87.19 160 ILE A N 1
ATOM 1217 C CA . ILE A 1 160 ? 10.096 17.017 -6.041 1.00 87.19 160 ILE A CA 1
ATOM 1218 C C . ILE A 1 160 ? 11.087 17.781 -5.162 1.00 87.19 160 ILE A C 1
ATOM 1220 O O . ILE A 1 160 ? 12.229 17.344 -5.006 1.00 87.19 160 ILE A O 1
ATOM 1224 N N . GLU A 1 161 ? 10.642 18.857 -4.510 1.00 86.75 161 GLU A N 1
ATOM 1225 C CA . GLU A 1 161 ? 11.483 19.651 -3.612 1.00 86.75 161 GLU A CA 1
ATOM 1226 C C . GLU A 1 161 ? 12.066 18.785 -2.488 1.00 86.75 161 GLU A C 1
ATOM 1228 O O . GLU A 1 161 ? 13.277 18.781 -2.251 1.00 86.75 161 GLU A O 1
ATOM 1233 N N . ARG A 1 162 ? 11.225 17.968 -1.843 1.00 83.44 162 ARG A N 1
ATOM 1234 C CA . ARG A 1 162 ? 11.651 17.076 -0.756 1.00 83.44 162 ARG A CA 1
ATOM 1235 C C . ARG A 1 162 ? 12.573 15.957 -1.221 1.00 83.44 162 ARG A C 1
ATOM 1237 O O . ARG A 1 162 ? 13.386 15.504 -0.424 1.00 83.44 162 ARG A O 1
ATOM 1244 N N . SER A 1 163 ? 12.460 15.506 -2.466 1.00 79.44 163 SER A N 1
ATOM 1245 C CA . SER A 1 163 ? 13.236 14.379 -3.005 1.00 79.44 163 SER A CA 1
ATOM 1246 C C . SER A 1 163 ? 14.550 14.815 -3.663 1.00 79.44 163 SER A C 1
ATOM 1248 O O . SER A 1 163 ? 15.433 13.983 -3.863 1.00 79.44 163 SER A O 1
ATOM 1250 N N . SER A 1 164 ? 14.716 16.117 -3.922 1.00 73.75 164 SER A N 1
ATOM 1251 C CA . SER A 1 164 ? 15.861 16.724 -4.623 1.00 73.75 164 SER A CA 1
ATOM 1252 C C . SER A 1 164 ? 17.241 16.333 -4.070 1.00 73.75 164 SER A C 1
ATOM 1254 O O . SER A 1 164 ? 18.197 16.170 -4.825 1.00 73.75 164 SER A O 1
ATOM 1256 N N . HIS A 1 165 ? 17.355 16.131 -2.754 1.00 71.31 165 HIS A N 1
ATOM 1257 C CA . HIS A 1 165 ? 18.601 15.724 -2.096 1.00 71.31 165 HIS A CA 1
ATOM 1258 C C . HIS A 1 165 ? 18.955 14.239 -2.291 1.00 71.31 165 HIS A C 1
ATOM 1260 O O . HIS A 1 165 ? 20.082 13.837 -2.009 1.00 71.31 165 HIS A O 1
ATOM 1266 N N . MET A 1 166 ? 18.000 13.418 -2.735 1.00 67.56 166 MET A N 1
ATOM 1267 C CA . MET A 1 166 ? 18.179 11.983 -2.980 1.00 67.56 166 MET A CA 1
ATOM 1268 C C . MET A 1 166 ? 18.385 11.669 -4.467 1.00 67.56 166 MET A C 1
ATOM 1270 O O . MET A 1 166 ? 18.978 10.639 -4.805 1.00 67.56 166 MET A O 1
ATOM 1274 N N . THR A 1 167 ? 17.913 12.549 -5.351 1.00 70.19 167 THR A N 1
ATOM 1275 C CA . THR A 1 167 ? 18.062 12.440 -6.805 1.00 70.19 167 THR A CA 1
ATOM 1276 C C . THR A 1 167 ? 19.468 12.813 -7.276 1.00 70.19 167 THR A C 1
ATOM 1278 O O . THR A 1 167 ? 20.249 13.435 -6.556 1.00 70.19 167 THR A O 1
ATOM 1281 N N . ILE A 1 168 ? 19.798 12.451 -8.518 1.00 69.00 168 ILE A N 1
ATOM 1282 C CA . ILE A 1 168 ? 21.034 12.903 -9.166 1.00 69.00 168 ILE A CA 1
ATOM 1283 C C . ILE A 1 168 ? 21.007 14.434 -9.291 1.00 69.00 168 ILE A C 1
ATOM 1285 O O . ILE A 1 168 ? 19.991 15.014 -9.675 1.00 69.00 168 ILE A O 1
ATOM 1289 N N . ALA A 1 169 ? 22.124 15.088 -8.961 1.00 69.56 169 ALA A N 1
ATOM 1290 C CA . ALA A 1 169 ? 22.243 16.540 -9.039 1.00 69.56 169 ALA A CA 1
ATOM 1291 C C . ALA A 1 169 ? 21.923 17.047 -10.459 1.00 69.56 169 ALA A C 1
ATOM 1293 O O . ALA A 1 169 ? 22.534 16.597 -11.428 1.00 69.56 169 ALA A O 1
ATOM 1294 N N . GLY A 1 170 ? 20.986 17.994 -10.562 1.00 73.06 170 GLY A N 1
ATOM 1295 C CA . GLY A 1 170 ? 20.583 18.612 -11.830 1.00 73.06 170 GLY A CA 1
ATOM 1296 C C . GLY A 1 170 ? 19.481 17.880 -12.604 1.00 73.06 170 GLY A C 1
ATOM 1297 O O . GLY A 1 170 ? 19.223 18.248 -13.745 1.00 73.06 170 GLY A O 1
ATOM 1298 N N . PHE A 1 171 ? 18.838 16.861 -12.025 1.00 85.19 171 PHE A N 1
ATOM 1299 C CA . PHE A 1 171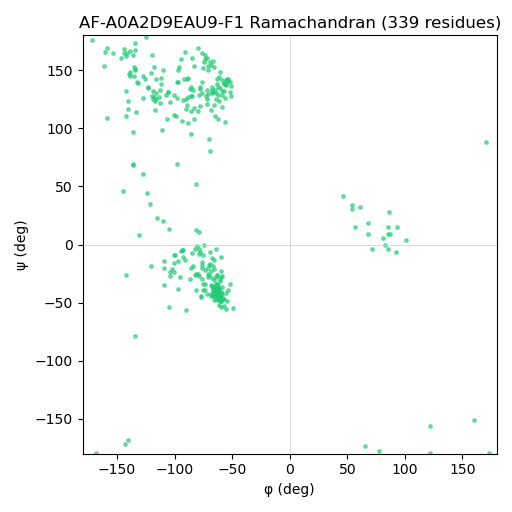 ? 17.611 16.303 -12.595 1.00 85.19 171 PHE A CA 1
ATOM 1300 C C . PHE A 1 171 ? 16.433 17.263 -12.388 1.00 85.19 171 PHE A C 1
ATOM 1302 O O . PHE A 1 171 ? 16.149 17.674 -11.263 1.00 85.19 171 PHE A O 1
ATOM 1309 N N . GLU A 1 172 ? 15.739 17.579 -13.476 1.00 87.94 172 GLU A N 1
ATOM 1310 C CA . GLU A 1 172 ? 14.523 18.387 -13.486 1.00 87.94 172 GLU A CA 1
ATOM 1311 C C . GLU A 1 172 ? 13.461 17.679 -14.327 1.00 87.94 172 GLU A C 1
ATOM 1313 O O . GLU A 1 172 ? 13.761 17.127 -15.387 1.00 87.94 172 GLU A O 1
ATOM 1318 N N . TYR A 1 173 ? 12.220 17.705 -13.849 1.00 91.56 173 TYR A N 1
ATOM 1319 C CA . TYR A 1 173 ? 11.088 17.139 -14.574 1.00 91.56 173 TYR A CA 1
ATOM 1320 C C . TYR A 1 173 ? 10.646 18.076 -15.692 1.00 91.56 173 TYR A C 1
ATOM 1322 O O . TYR A 1 173 ? 10.468 19.274 -15.458 1.00 91.56 173 TYR A O 1
ATOM 1330 N N . THR A 1 174 ? 10.381 17.523 -16.874 1.00 94.00 174 THR A N 1
ATOM 1331 C CA . THR A 1 174 ? 9.685 18.261 -17.935 1.00 94.00 174 THR A CA 1
ATOM 1332 C C . THR A 1 174 ? 8.195 18.409 -17.609 1.00 94.00 174 THR A C 1
ATOM 1334 O O . THR A 1 174 ? 7.633 17.632 -16.832 1.00 94.00 174 THR A O 1
ATOM 1337 N N . ASP A 1 175 ? 7.520 19.377 -18.232 1.00 94.00 175 ASP A N 1
ATOM 1338 C CA . ASP A 1 175 ? 6.068 19.553 -18.071 1.00 94.00 175 ASP A CA 1
ATOM 1339 C C . ASP A 1 175 ? 5.287 18.295 -18.488 1.00 94.00 175 ASP A C 1
ATOM 1341 O O . ASP A 1 175 ? 4.316 17.910 -17.840 1.00 94.00 175 ASP A O 1
ATOM 1345 N N . GLU A 1 176 ? 5.755 17.605 -19.530 1.00 94.50 176 GLU A N 1
ATOM 1346 C CA . GLU A 1 176 ? 5.180 16.345 -20.011 1.00 94.50 176 GLU A CA 1
ATOM 1347 C C . GLU A 1 176 ? 5.296 15.240 -18.954 1.00 94.50 176 GLU A C 1
ATOM 1349 O O . GLU A 1 176 ? 4.335 14.522 -18.691 1.00 94.50 176 GLU A O 1
ATOM 1354 N N . GLN A 1 177 ? 6.452 15.140 -18.295 1.00 94.81 177 GLN A N 1
ATOM 1355 C CA . GLN A 1 177 ? 6.675 14.186 -17.210 1.00 94.81 177 GLN A CA 1
ATOM 1356 C C . GLN A 1 177 ? 5.797 14.484 -15.991 1.00 94.81 177 GLN A C 1
ATOM 1358 O O . GLN A 1 177 ? 5.255 13.563 -15.378 1.00 94.81 177 GLN A O 1
ATOM 1363 N N . LYS A 1 178 ? 5.608 15.766 -15.655 1.00 95.06 178 LYS A N 1
ATOM 1364 C CA . LYS A 1 178 ? 4.688 16.173 -14.585 1.00 95.06 178 LYS A CA 1
ATOM 1365 C C . LYS A 1 178 ? 3.237 15.814 -14.913 1.00 95.06 178 LYS A C 1
ATOM 1367 O O . LYS A 1 178 ? 2.512 15.339 -14.040 1.00 95.06 178 LYS A O 1
ATOM 1372 N N . GLU A 1 179 ? 2.817 15.981 -16.166 1.00 95.44 179 GLU A N 1
ATOM 1373 C CA . GLU A 1 179 ? 1.461 15.639 -16.608 1.00 95.44 179 GLU A CA 1
ATOM 1374 C C . GLU A 1 179 ? 1.164 14.135 -16.49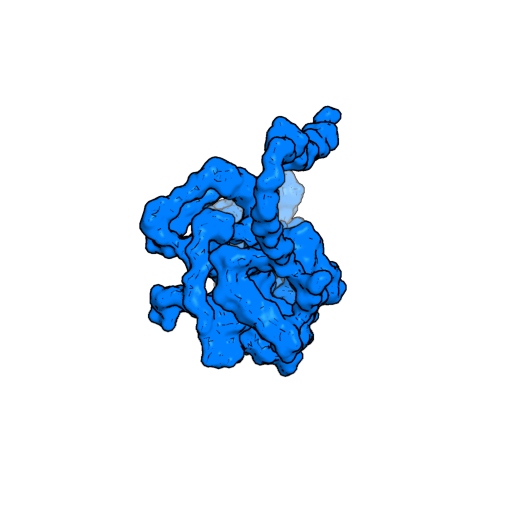0 1.00 95.44 179 GLU A C 1
ATOM 1376 O O . GLU A 1 179 ? 0.045 13.749 -16.139 1.00 95.44 179 GLU A O 1
ATOM 1381 N N . LEU A 1 180 ? 2.161 13.264 -16.696 1.00 95.88 180 LEU A N 1
ATOM 1382 C CA . LEU A 1 180 ? 1.993 11.819 -16.490 1.00 95.88 180 LEU A CA 1
ATOM 1383 C C . LEU A 1 180 ? 1.589 11.491 -15.044 1.00 95.88 180 LEU A C 1
ATOM 1385 O O . LEU A 1 180 ? 0.685 10.684 -14.825 1.00 95.88 180 LEU A O 1
ATOM 1389 N N . TYR A 1 181 ? 2.182 12.157 -14.052 1.00 97.12 181 TYR A N 1
ATOM 1390 C CA . TYR A 1 181 ? 1.829 11.957 -12.643 1.00 97.12 181 TYR A CA 1
ATOM 1391 C C . TYR A 1 181 ? 0.457 12.520 -12.262 1.00 97.12 181 TYR A C 1
ATOM 1393 O O . TYR A 1 181 ? -0.181 12.008 -11.338 1.00 97.12 181 TYR A O 1
ATOM 1401 N N . SER A 1 182 ? -0.029 13.524 -12.989 1.00 94.19 182 SER A N 1
ATOM 1402 C CA . SER A 1 182 ? -1.387 14.051 -12.821 1.00 94.19 182 SER A CA 1
ATOM 1403 C C . SER A 1 182 ? -2.453 13.137 -13.431 1.00 94.19 182 SER A C 1
ATOM 1405 O O . SER A 1 182 ? -3.582 13.097 -12.946 1.00 94.19 182 SER A O 1
ATOM 1407 N N . THR A 1 183 ? -2.107 12.397 -14.489 1.00 93.94 183 THR A N 1
ATOM 1408 C CA . THR A 1 183 ? -3.069 11.637 -15.305 1.00 93.94 183 THR A CA 1
ATOM 1409 C C . THR A 1 183 ? -3.042 10.135 -15.041 1.00 93.94 183 THR A C 1
ATOM 1411 O O . THR A 1 183 ? -4.083 9.550 -14.747 1.00 93.94 183 THR A O 1
ATOM 1414 N N . LEU A 1 184 ? -1.871 9.505 -15.141 1.00 94.06 184 LEU A N 1
ATOM 1415 C CA . LEU A 1 184 ? -1.679 8.074 -14.891 1.00 94.06 184 LEU A CA 1
ATOM 1416 C C . LEU A 1 184 ? -1.414 7.785 -13.413 1.00 94.06 184 LEU A C 1
ATOM 1418 O O . LEU A 1 184 ? -1.760 6.713 -12.918 1.00 94.06 184 LEU A O 1
ATOM 1422 N N . GLY A 1 185 ? -0.806 8.745 -12.716 1.00 95.94 185 GLY A N 1
ATOM 1423 C CA . GLY A 1 185 ? -0.301 8.553 -11.366 1.00 95.94 185 GLY A CA 1
ATOM 1424 C C . GLY A 1 185 ? 1.017 7.784 -11.329 1.00 95.94 185 GLY A C 1
ATOM 1425 O O . GLY A 1 185 ? 1.608 7.462 -12.360 1.00 95.94 185 GLY A O 1
ATOM 1426 N N . GLY A 1 186 ? 1.513 7.521 -10.122 1.00 97.19 186 GLY A N 1
ATOM 1427 C CA . GLY A 1 186 ? 2.776 6.813 -9.932 1.00 97.19 186 GLY A CA 1
ATOM 1428 C C . GLY A 1 186 ? 3.398 7.020 -8.556 1.00 97.19 186 GLY A C 1
ATOM 1429 O O . GLY A 1 186 ? 2.691 7.239 -7.572 1.00 97.19 186 GLY A O 1
ATOM 1430 N N . ALA A 1 187 ? 4.726 6.948 -8.498 1.00 97.00 187 ALA A N 1
ATOM 1431 C CA . ALA A 1 187 ? 5.542 7.101 -7.300 1.00 97.00 187 ALA A CA 1
ATOM 1432 C C . ALA A 1 187 ? 6.779 7.998 -7.564 1.00 97.00 187 ALA A C 1
ATOM 1434 O O . ALA A 1 187 ? 7.911 7.516 -7.507 1.00 97.00 187 ALA A O 1
ATOM 1435 N N . PRO A 1 188 ? 6.596 9.314 -7.801 1.00 95.44 188 PRO A N 1
ATOM 1436 C CA . PRO A 1 188 ? 7.670 10.234 -8.219 1.00 95.44 188 PRO A CA 1
ATOM 1437 C C . PRO A 1 188 ? 8.840 10.343 -7.226 1.00 95.44 188 PRO A C 1
ATOM 1439 O O . PRO A 1 188 ? 9.965 10.667 -7.589 1.00 95.44 188 PRO A O 1
ATOM 1442 N N . PHE A 1 189 ? 8.617 10.023 -5.950 1.00 92.88 189 PHE A N 1
ATOM 1443 C CA . PHE A 1 189 ? 9.668 9.991 -4.926 1.00 92.88 189 PHE A CA 1
ATOM 1444 C C . PHE A 1 189 ? 10.681 8.839 -5.104 1.00 92.88 189 PHE A C 1
ATOM 1446 O O . PHE A 1 189 ? 11.653 8.765 -4.351 1.00 92.88 189 PHE A O 1
ATOM 1453 N N . LEU A 1 190 ? 10.458 7.927 -6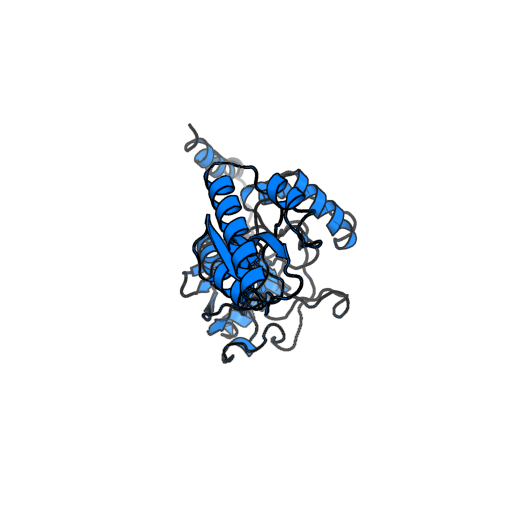.058 1.00 94.50 190 LEU A N 1
ATOM 1454 C CA . LEU A 1 190 ? 11.390 6.855 -6.425 1.00 94.50 190 LEU A CA 1
ATOM 1455 C C . LEU A 1 190 ? 12.254 7.191 -7.647 1.00 94.50 190 LEU A C 1
ATOM 1457 O O . LEU A 1 190 ? 13.270 6.523 -7.878 1.00 94.50 190 LEU A O 1
ATOM 1461 N N . ASP A 1 191 ? 11.895 8.224 -8.409 1.00 94.94 191 ASP A N 1
ATOM 1462 C CA . ASP A 1 191 ? 12.637 8.611 -9.605 1.00 94.94 191 ASP A CA 1
ATOM 1463 C C . ASP A 1 191 ? 14.089 8.941 -9.264 1.00 94.94 191 ASP A C 1
ATOM 1465 O O . ASP A 1 191 ? 14.409 9.479 -8.198 1.00 94.94 191 ASP A O 1
ATOM 1469 N N . MET A 1 192 ? 14.995 8.542 -10.160 1.00 92.69 192 MET A N 1
ATOM 1470 C CA . MET A 1 192 ? 16.448 8.669 -9.995 1.00 92.69 192 MET A CA 1
ATOM 1471 C C . MET A 1 192 ? 17.029 7.994 -8.737 1.00 92.69 192 MET A C 1
ATOM 1473 O O . MET A 1 192 ? 18.178 8.250 -8.367 1.00 92.69 192 MET A O 1
ATOM 1477 N N . ASN A 1 193 ? 16.258 7.121 -8.082 1.00 92.75 193 ASN A N 1
ATOM 1478 C CA . ASN A 1 193 ? 16.685 6.342 -6.919 1.00 92.75 193 ASN A CA 1
ATOM 1479 C C . ASN A 1 193 ? 16.601 4.828 -7.143 1.00 92.75 193 ASN A C 1
ATOM 1481 O O . ASN A 1 193 ? 17.245 4.077 -6.402 1.00 92.75 193 ASN A O 1
ATOM 1485 N N . TYR A 1 194 ? 15.830 4.388 -8.137 1.00 96.56 194 TYR A N 1
ATOM 1486 C CA . TYR A 1 194 ? 15.618 2.991 -8.509 1.00 96.56 194 TYR A CA 1
ATOM 1487 C C . TYR A 1 194 ? 15.616 2.860 -10.035 1.00 96.56 194 TYR A C 1
ATOM 1489 O O . TYR A 1 194 ? 15.236 3.792 -10.744 1.00 96.56 194 TYR A O 1
ATOM 1497 N N . THR A 1 195 ? 16.077 1.717 -10.544 1.00 98.44 195 THR A N 1
ATOM 1498 C CA . THR A 1 195 ? 16.056 1.432 -11.982 1.00 98.44 195 THR A CA 1
ATOM 1499 C C . THR A 1 195 ? 14.659 0.979 -12.395 1.00 98.44 195 THR A C 1
ATOM 1501 O O . THR A 1 195 ? 14.233 -0.105 -11.998 1.00 98.44 195 THR A O 1
ATOM 1504 N N . VAL A 1 196 ? 13.985 1.760 -13.233 1.00 98.75 196 VAL A N 1
ATOM 1505 C CA . VAL A 1 196 ? 12.836 1.307 -14.029 1.00 98.75 196 VAL A CA 1
ATOM 1506 C C . VAL A 1 196 ? 13.380 0.665 -15.304 1.00 98.75 196 VAL A C 1
ATOM 1508 O O . VAL A 1 196 ? 14.200 1.279 -15.987 1.00 98.75 196 VAL A O 1
ATOM 1511 N N . PHE A 1 197 ? 12.960 -0.560 -15.611 1.00 98.69 197 PHE A N 1
ATOM 1512 C CA . PHE A 1 197 ? 13.489 -1.353 -16.730 1.00 98.69 197 PHE A CA 1
ATOM 1513 C C . PHE A 1 197 ? 12.407 -1.968 -17.631 1.00 98.69 197 PHE A C 1
ATOM 1515 O O . PHE A 1 197 ? 12.718 -2.751 -18.527 1.00 98.69 197 PHE A O 1
ATOM 1522 N N . GLY A 1 198 ? 11.144 -1.599 -17.429 1.00 98.50 198 GLY A N 1
ATOM 1523 C CA . GLY A 1 198 ? 10.042 -1.964 -18.312 1.00 98.50 198 GLY A CA 1
ATOM 1524 C C . GLY A 1 198 ? 8.750 -1.240 -17.952 1.00 98.50 198 GLY A C 1
ATOM 1525 O O . GLY A 1 198 ? 8.694 -0.512 -16.959 1.00 98.50 198 GLY A O 1
ATOM 1526 N N . GLN A 1 199 ? 7.709 -1.452 -18.749 1.00 98.50 199 GLN A N 1
ATOM 1527 C CA . GLN A 1 199 ? 6.394 -0.838 -18.578 1.00 98.50 199 GLN A CA 1
ATOM 1528 C C . GLN A 1 199 ? 5.293 -1.837 -18.937 1.00 98.50 199 GLN A C 1
ATOM 1530 O O . GLN A 1 199 ? 5.340 -2.469 -19.990 1.00 98.50 199 GLN A O 1
ATOM 1535 N N . VAL A 1 200 ? 4.279 -1.956 -18.079 1.00 98.56 200 VAL A N 1
ATOM 1536 C CA . VAL A 1 200 ? 3.038 -2.672 -18.402 1.00 98.56 200 VAL A CA 1
ATOM 1537 C C . VAL A 1 200 ? 2.320 -1.918 -19.523 1.00 98.56 200 VAL A C 1
ATOM 1539 O O . VAL A 1 200 ? 1.963 -0.747 -19.355 1.00 98.56 200 VAL A O 1
ATOM 1542 N N . ILE A 1 201 ? 2.120 -2.594 -20.653 1.00 97.75 201 ILE A N 1
ATOM 1543 C CA . ILE A 1 201 ? 1.436 -2.073 -21.846 1.00 97.75 201 ILE A CA 1
ATOM 1544 C C . ILE A 1 201 ? 0.013 -2.631 -21.993 1.00 97.75 201 ILE A C 1
ATOM 1546 O O . ILE A 1 201 ? -0.838 -1.971 -22.586 1.00 97.75 201 ILE A O 1
ATOM 1550 N N . GLU A 1 202 ? -0.273 -3.795 -21.399 1.00 98.44 202 GLU A N 1
ATOM 1551 C CA . GLU A 1 202 ? -1.615 -4.389 -21.304 1.00 98.44 202 GLU A CA 1
ATOM 1552 C C . GLU A 1 202 ? -1.825 -5.000 -19.909 1.00 98.44 202 GLU A C 1
ATOM 1554 O O . GLU A 1 202 ? -0.881 -5.520 -19.316 1.00 98.44 202 GLU A O 1
ATOM 1559 N N . GLY A 1 203 ? -3.052 -4.933 -19.377 1.00 98.12 203 GLY A N 1
ATOM 1560 C CA . GLY A 1 203 ? -3.387 -5.459 -18.043 1.00 98.12 203 GLY A CA 1
ATOM 1561 C C . GLY A 1 203 ? -3.137 -4.491 -16.877 1.00 98.12 203 GLY A C 1
ATOM 1562 O O . GLY A 1 203 ? -2.878 -4.921 -15.758 1.00 98.12 203 GLY A O 1
ATOM 1563 N N . LEU A 1 204 ? -3.202 -3.169 -17.095 1.00 97.31 204 LEU A N 1
ATOM 1564 C CA . LEU A 1 204 ? -3.023 -2.179 -16.015 1.00 97.31 204 LEU A CA 1
ATOM 1565 C C . LEU A 1 204 ? -4.054 -2.310 -14.875 1.00 97.31 204 LEU A C 1
ATOM 1567 O O . LEU A 1 204 ? -3.757 -1.943 -13.742 1.00 97.31 204 LEU A O 1
ATOM 1571 N N . ASP A 1 205 ? -5.250 -2.818 -15.162 1.00 97.50 205 ASP A N 1
ATOM 1572 C CA . ASP A 1 205 ? -6.327 -3.091 -14.202 1.00 97.50 205 ASP A CA 1
ATOM 1573 C C . ASP A 1 205 ? -6.060 -4.327 -13.324 1.00 97.50 205 ASP A C 1
ATOM 1575 O O . ASP A 1 205 ? -6.570 -4.425 -12.203 1.00 97.50 205 ASP A O 1
ATOM 1579 N N . VAL A 1 206 ? -5.194 -5.240 -13.776 1.00 98.38 206 VAL A N 1
ATOM 1580 C CA . VAL A 1 206 ? -4.701 -6.356 -12.956 1.00 98.38 206 VAL A CA 1
ATOM 1581 C C . VAL A 1 206 ? -3.900 -5.818 -11.765 1.00 98.38 206 VAL A C 1
ATOM 1583 O O . VAL A 1 206 ? -4.040 -6.323 -10.652 1.00 98.38 206 VAL A O 1
ATOM 1586 N N . ILE A 1 207 ? -3.136 -4.732 -11.953 1.00 97.94 207 ILE A N 1
ATOM 1587 C CA . ILE A 1 207 ? -2.394 -4.063 -10.870 1.00 97.94 207 ILE A CA 1
ATOM 1588 C C . ILE A 1 207 ? -3.357 -3.567 -9.786 1.00 97.94 207 ILE A C 1
ATOM 1590 O O . ILE A 1 207 ? -3.092 -3.772 -8.603 1.00 97.94 207 ILE A O 1
ATOM 1594 N N . ASP A 1 208 ? -4.478 -2.957 -10.182 1.00 95.81 208 ASP A N 1
ATOM 1595 C CA . ASP A 1 208 ? -5.497 -2.445 -9.253 1.00 95.81 208 ASP A CA 1
ATOM 1596 C C . ASP A 1 208 ? -6.144 -3.586 -8.468 1.00 95.81 208 ASP A C 1
ATOM 1598 O O . ASP A 1 208 ? -6.325 -3.504 -7.253 1.00 95.81 208 ASP A O 1
ATOM 1602 N N . SER A 1 209 ? -6.434 -4.686 -9.164 1.00 96.62 209 SER A N 1
ATOM 1603 C CA . SER A 1 209 ? -7.023 -5.884 -8.569 1.00 96.62 209 SER A CA 1
ATOM 1604 C C . SER A 1 209 ? -6.094 -6.510 -7.526 1.00 96.62 209 SER A C 1
ATOM 1606 O O . SER A 1 209 ? -6.538 -6.835 -6.425 1.00 96.62 209 SER A O 1
ATOM 1608 N N . ILE A 1 210 ? -4.794 -6.608 -7.829 1.00 96.12 210 ILE A N 1
ATOM 1609 C CA . ILE A 1 210 ? -3.790 -7.093 -6.876 1.00 96.12 210 ILE A CA 1
ATOM 1610 C C . ILE A 1 210 ? -3.608 -6.092 -5.733 1.00 96.12 210 ILE A C 1
ATOM 1612 O O . ILE A 1 210 ? -3.531 -6.500 -4.582 1.00 96.12 210 ILE A O 1
ATOM 1616 N N . ALA A 1 211 ? -3.554 -4.787 -6.002 1.00 93.50 211 ALA A N 1
ATOM 1617 C CA . ALA A 1 211 ? -3.362 -3.774 -4.965 1.00 93.50 211 ALA A CA 1
ATOM 1618 C C . ALA A 1 211 ? -4.515 -3.711 -3.950 1.00 93.50 211 ALA A C 1
ATOM 1620 O O . ALA A 1 211 ? -4.287 -3.370 -2.788 1.00 93.50 211 ALA A O 1
ATOM 1621 N N . ALA A 1 212 ? -5.725 -4.081 -4.374 1.00 90.62 212 ALA A N 1
ATOM 1622 C CA . ALA A 1 212 ? -6.917 -4.134 -3.537 1.00 90.62 212 ALA A CA 1
ATOM 1623 C C . ALA A 1 212 ? -7.001 -5.383 -2.640 1.00 90.62 212 ALA A C 1
ATOM 1625 O O . ALA A 1 212 ? -7.893 -5.459 -1.787 1.00 90.62 212 ALA A O 1
ATOM 1626 N N . VAL A 1 213 ? -6.109 -6.373 -2.800 1.00 89.94 213 VAL A N 1
ATOM 1627 C CA . VAL A 1 213 ? -6.145 -7.576 -1.958 1.00 89.94 213 VAL A CA 1
ATOM 1628 C C . VAL A 1 213 ? -5.902 -7.219 -0.497 1.00 89.94 213 VAL A C 1
ATOM 1630 O O . VAL A 1 213 ? -5.075 -6.372 -0.144 1.00 89.94 213 VAL A O 1
ATOM 1633 N N . ARG A 1 214 ? -6.614 -7.908 0.394 1.00 83.00 214 ARG A N 1
ATOM 1634 C CA . ARG A 1 214 ? -6.455 -7.686 1.828 1.00 83.00 214 ARG A CA 1
ATOM 1635 C C . ARG A 1 214 ? -5.044 -8.086 2.247 1.00 83.00 214 ARG A C 1
ATOM 1637 O O . ARG A 1 214 ? -4.645 -9.230 2.056 1.00 83.00 214 ARG A O 1
ATOM 1644 N N . THR A 1 215 ? -4.319 -7.172 2.878 1.00 82.25 215 THR A N 1
ATOM 1645 C CA . THR A 1 215 ? -3.036 -7.462 3.534 1.00 82.25 215 THR A CA 1
ATOM 1646 C C . THR A 1 215 ? -3.242 -7.751 5.017 1.00 82.25 215 THR A C 1
ATOM 1648 O O . THR A 1 215 ? -4.287 -7.415 5.577 1.00 82.25 215 THR A O 1
ATOM 1651 N N . GLU A 1 216 ? -2.295 -8.421 5.674 1.00 72.00 216 GLU A N 1
ATOM 1652 C CA . GLU A 1 216 ? -2.410 -8.668 7.115 1.00 72.00 216 GLU A CA 1
ATOM 1653 C C . GLU A 1 216 ? -2.383 -7.338 7.883 1.00 72.00 216 GLU A C 1
ATOM 1655 O O . GLU A 1 216 ? -1.497 -6.500 7.695 1.00 72.00 216 GLU A O 1
ATOM 1660 N N . GLY A 1 217 ? -3.331 -7.132 8.793 1.00 72.00 217 GLY A N 1
ATOM 1661 C CA . GLY A 1 217 ? -3.403 -5.906 9.575 1.00 72.00 217 GLY A CA 1
ATOM 1662 C C . GLY A 1 217 ? -4.360 -5.975 10.745 1.00 72.00 217 GLY A C 1
ATOM 1663 O O . GLY A 1 217 ? -4.988 -6.998 11.019 1.00 72.00 217 GLY A O 1
ATOM 1664 N N . LYS A 1 218 ? -4.439 -4.856 11.461 1.00 73.44 218 LYS A N 1
ATOM 1665 C CA . LYS A 1 218 ? -5.430 -4.652 12.514 1.00 73.44 218 LYS A CA 1
ATOM 1666 C C . LYS A 1 218 ? -6.596 -3.866 11.943 1.00 73.44 218 LYS A C 1
ATOM 1668 O O . LYS A 1 218 ? -6.391 -2.889 11.217 1.00 73.44 218 LYS A O 1
ATOM 1673 N N . ARG A 1 219 ? -7.815 -4.249 12.327 1.00 86.75 219 ARG A N 1
ATOM 1674 C CA . ARG A 1 219 ? -8.983 -3.381 12.156 1.00 86.75 219 ARG A CA 1
ATOM 1675 C C . ARG A 1 219 ? -8.688 -2.049 12.842 1.00 86.75 219 ARG A C 1
ATOM 1677 O O . ARG A 1 219 ? -8.070 -2.028 13.911 1.00 86.75 219 ARG A O 1
ATOM 1684 N N . THR A 1 220 ? -9.117 -0.953 12.235 1.00 92.88 220 THR A N 1
ATOM 1685 C CA . THR A 1 220 ? -9.117 0.366 12.869 1.00 92.88 220 THR A CA 1
ATOM 1686 C C . THR A 1 220 ? -10.530 0.905 12.978 1.00 92.88 220 THR A C 1
ATOM 1688 O O . THR A 1 220 ? -11.400 0.558 12.181 1.00 92.88 220 THR A O 1
ATOM 1691 N N . ALA A 1 221 ? -10.754 1.753 13.972 1.00 96.31 221 ALA A N 1
ATOM 1692 C CA . ALA A 1 221 ? -11.980 2.515 14.112 1.00 96.31 221 ALA A CA 1
ATOM 1693 C C . ALA A 1 221 ? -11.632 3.995 14.270 1.00 96.31 221 ALA A C 1
ATOM 1695 O O . ALA A 1 221 ? -10.618 4.353 14.874 1.00 96.31 221 ALA A O 1
ATOM 1696 N N . SER A 1 222 ? -12.486 4.845 13.718 1.00 97.38 222 SER A N 1
ATOM 1697 C CA . SER A 1 222 ? -12.524 6.268 14.017 1.00 97.38 222 SER A CA 1
ATOM 1698 C C . SER A 1 222 ? -13.838 6.560 14.724 1.00 97.38 222 SER A C 1
ATOM 1700 O O . SER A 1 222 ? -14.903 6.204 14.220 1.00 97.38 222 SER A O 1
ATOM 1702 N N . VAL A 1 223 ? -13.773 7.204 15.883 1.00 98.12 223 VAL A N 1
ATOM 1703 C CA . VAL A 1 223 ? -14.946 7.580 16.681 1.00 98.12 223 VAL A CA 1
ATOM 1704 C C . VAL A 1 223 ? -14.791 9.003 17.195 1.00 98.12 223 VAL A C 1
ATOM 1706 O O . VAL A 1 223 ? -13.680 9.534 17.259 1.00 98.12 223 VAL A O 1
ATOM 1709 N N . ARG A 1 224 ? -15.891 9.607 17.631 1.00 98.12 224 ARG A N 1
ATOM 1710 C CA . ARG A 1 224 ? -15.846 10.739 18.563 1.00 98.12 224 ARG A CA 1
ATOM 1711 C C . ARG A 1 224 ? -16.597 10.393 19.835 1.00 98.12 224 ARG A C 1
ATOM 1713 O O . ARG A 1 224 ? -17.545 9.614 19.789 1.00 98.12 224 ARG A O 1
ATOM 1720 N N . HIS A 1 225 ? -16.162 10.929 20.971 1.00 98.44 225 HIS A N 1
ATOM 1721 C CA . HIS A 1 225 ? -16.783 10.592 22.245 1.00 98.44 225 HIS A CA 1
ATOM 1722 C C . HIS A 1 225 ? -16.811 11.738 23.265 1.00 98.44 225 HIS A C 1
ATOM 1724 O O . HIS A 1 225 ? -16.022 12.681 23.202 1.00 98.44 225 HIS A O 1
ATOM 1730 N N . ILE A 1 226 ? -17.705 11.605 24.247 1.00 98.56 226 ILE A N 1
ATOM 1731 C CA . ILE A 1 226 ? -17.790 12.429 25.461 1.00 98.56 226 ILE A CA 1
ATOM 1732 C C . ILE A 1 226 ? -17.565 11.505 26.658 1.00 98.56 226 ILE A C 1
ATOM 1734 O O . ILE A 1 226 ? -18.240 10.485 26.775 1.00 98.56 226 ILE A O 1
ATOM 1738 N N . LEU A 1 227 ? -16.625 11.842 27.547 1.00 98.38 227 LEU A N 1
ATOM 1739 C CA . LEU A 1 227 ? -16.425 11.121 28.808 1.00 98.38 227 LEU A CA 1
ATOM 1740 C C . LEU A 1 227 ? -17.105 11.861 29.962 1.00 98.38 227 LEU A C 1
ATOM 1742 O O . LEU A 1 227 ? -16.617 12.906 30.399 1.00 98.38 227 LEU A O 1
ATOM 1746 N N . LEU A 1 228 ? -18.169 11.274 30.501 1.00 98.38 228 LEU A N 1
ATOM 1747 C CA . LEU A 1 228 ? -18.719 11.628 31.804 1.00 98.38 228 LEU A CA 1
ATOM 1748 C C . LEU A 1 228 ? -17.957 10.835 32.869 1.00 98.38 228 LEU A C 1
ATOM 1750 O O . LEU A 1 228 ? -18.213 9.652 33.095 1.00 98.38 228 LEU A O 1
ATOM 1754 N N . LYS A 1 229 ? -16.936 11.467 33.451 1.00 97.62 229 LYS A N 1
ATOM 1755 C CA . LYS A 1 229 ? -15.999 10.794 34.353 1.00 97.62 229 LYS A CA 1
ATOM 1756 C C . LYS A 1 229 ? -16.649 10.473 35.699 1.00 97.62 229 LYS A C 1
ATOM 1758 O O . LYS A 1 229 ? -17.235 11.364 36.303 1.00 97.62 229 LYS A O 1
ATOM 1763 N N . ALA A 1 230 ? -16.453 9.242 36.163 1.00 97.25 230 ALA A N 1
ATOM 1764 C CA . ALA A 1 230 ? -16.791 8.826 37.519 1.00 97.25 230 ALA A CA 1
ATOM 1765 C C . ALA A 1 230 ? -15.617 9.071 38.478 1.00 97.25 230 ALA A C 1
ATOM 1767 O O . ALA A 1 230 ? -14.452 8.840 38.126 1.00 97.25 230 ALA A O 1
ATOM 1768 N N . ASP A 1 231 ? -15.930 9.491 39.696 1.00 96.19 231 ASP A N 1
ATOM 1769 C CA . ASP A 1 231 ? -15.007 9.524 40.824 1.00 96.19 231 ASP A CA 1
ATOM 1770 C C . ASP A 1 231 ? -14.792 8.106 41.376 1.00 96.19 231 ASP A C 1
ATOM 1772 O O . ASP A 1 231 ? -13.653 7.728 41.673 1.00 96.19 231 ASP A O 1
ATOM 1776 N N . ASN A 1 232 ? -15.849 7.284 41.436 1.00 95.19 232 ASN A N 1
ATOM 1777 C CA . ASN A 1 232 ? -15.771 5.863 41.759 1.00 95.19 232 ASN A CA 1
ATOM 1778 C C . ASN A 1 232 ? -16.659 5.013 40.834 1.00 95.19 232 ASN A C 1
ATOM 1780 O O . ASN A 1 232 ? -17.824 4.762 41.114 1.00 95.19 232 ASN A O 1
ATOM 1784 N N . ALA A 1 233 ? -16.071 4.431 39.787 1.00 93.56 233 ALA A N 1
ATOM 1785 C CA . ALA A 1 233 ? -16.797 3.583 38.831 1.00 93.56 233 ALA A CA 1
ATOM 1786 C C . ALA A 1 233 ? -17.385 2.273 39.415 1.00 93.56 233 ALA A C 1
ATOM 1788 O O . ALA A 1 233 ? -18.027 1.521 38.689 1.00 93.56 233 ALA A O 1
ATOM 1789 N N . SER A 1 234 ? -17.145 1.959 40.695 1.00 95.75 234 SER A N 1
ATOM 1790 C CA . SER A 1 234 ? -17.817 0.852 41.402 1.00 95.75 234 SER A CA 1
ATOM 1791 C C . SER A 1 234 ? -19.056 1.298 42.189 1.00 95.75 234 SER A C 1
ATOM 1793 O O . SER A 1 234 ? -19.738 0.455 42.764 1.00 95.75 234 SER A O 1
ATOM 1795 N N . ASP A 1 235 ? -19.332 2.602 42.261 1.00 97.69 235 ASP A N 1
ATOM 1796 C CA . ASP A 1 235 ? -20.547 3.145 42.863 1.00 97.69 235 ASP A CA 1
ATOM 1797 C C . ASP A 1 235 ? -21.696 3.100 41.844 1.00 97.69 235 ASP A C 1
ATOM 1799 O O . ASP A 1 235 ? -21.732 3.850 40.866 1.00 97.69 235 ASP A O 1
ATOM 1803 N N . GLU A 1 236 ? -22.648 2.195 42.071 1.00 96.25 236 GLU A N 1
ATOM 1804 C CA . GLU A 1 236 ? -23.798 1.992 41.185 1.00 96.25 236 GLU A CA 1
ATOM 1805 C C . GLU A 1 236 ? -24.705 3.227 41.095 1.00 96.25 236 GLU A C 1
ATOM 1807 O O . GLU A 1 236 ? -25.273 3.493 40.036 1.00 96.25 236 GLU A O 1
ATOM 1812 N N . ALA A 1 237 ? -24.845 3.997 42.180 1.00 97.62 237 ALA A N 1
ATOM 1813 C CA . ALA A 1 237 ? -25.700 5.179 42.191 1.00 97.62 237 ALA A CA 1
ATOM 1814 C C . ALA A 1 237 ? -25.063 6.322 41.393 1.00 97.62 237 ALA A C 1
ATOM 1816 O O . ALA A 1 237 ? -25.760 7.018 40.650 1.00 97.62 237 ALA A O 1
ATOM 1817 N N . GLU A 1 238 ? -23.741 6.482 41.505 1.00 97.94 238 GLU A N 1
ATOM 1818 C CA . GLU A 1 238 ? -22.982 7.427 40.686 1.00 97.94 238 GLU A CA 1
ATOM 1819 C C . GLU A 1 238 ? -23.089 7.064 39.200 1.00 97.94 238 GLU A C 1
ATOM 1821 O O . GLU A 1 238 ? -23.501 7.891 38.383 1.00 97.94 238 GLU A O 1
ATOM 1826 N N . MET A 1 239 ? -22.798 5.809 38.848 1.00 97.94 239 MET A N 1
ATOM 1827 C CA . MET A 1 239 ? -22.863 5.341 37.462 1.00 97.94 239 MET A CA 1
ATOM 1828 C C . MET A 1 239 ? -24.276 5.448 36.878 1.00 97.94 239 MET A C 1
ATOM 1830 O O . MET A 1 239 ? -24.429 5.821 35.714 1.00 97.94 239 MET A O 1
ATOM 1834 N N . ALA A 1 240 ? -25.322 5.190 37.668 1.00 97.75 240 ALA A N 1
ATOM 1835 C CA . ALA A 1 240 ? -26.704 5.386 37.236 1.00 97.75 240 ALA A CA 1
ATOM 1836 C C . ALA A 1 240 ? -27.007 6.864 36.933 1.00 97.75 240 ALA A C 1
ATOM 1838 O O . ALA A 1 240 ? -27.629 7.162 35.913 1.00 97.75 240 ALA A O 1
ATOM 1839 N N . ALA A 1 241 ? -26.539 7.796 37.769 1.00 98.12 241 ALA A N 1
ATOM 1840 C CA . ALA A 1 241 ? -26.717 9.229 37.533 1.00 98.12 241 ALA A CA 1
ATOM 1841 C C . ALA A 1 241 ? -25.974 9.703 36.272 1.00 98.12 241 ALA A C 1
ATOM 1843 O O . ALA A 1 241 ? -26.540 10.442 35.463 1.00 98.12 241 ALA A O 1
ATOM 1844 N N . LEU A 1 242 ? -24.741 9.231 36.059 1.00 98.38 242 LEU A N 1
ATOM 1845 C CA . LEU A 1 242 ? -23.980 9.522 34.842 1.00 98.38 242 LEU A CA 1
ATOM 1846 C C . LEU A 1 242 ? -24.666 8.950 33.596 1.00 98.38 242 LEU A C 1
ATOM 1848 O O . LEU A 1 242 ? -24.705 9.616 32.566 1.00 98.38 242 LEU A O 1
ATOM 1852 N N . ASN A 1 243 ? -25.263 7.760 33.683 1.00 98.25 243 ASN A N 1
ATOM 1853 C CA . ASN A 1 243 ? -26.017 7.167 32.578 1.00 98.25 243 ASN A CA 1
ATOM 1854 C C . ASN A 1 243 ? -27.305 7.938 32.251 1.00 98.25 243 ASN A C 1
ATOM 1856 O O . ASN A 1 243 ? -27.653 8.086 31.079 1.00 98.25 243 ASN A O 1
ATOM 1860 N N . VAL A 1 244 ? -27.999 8.487 33.253 1.00 98.38 244 VAL A N 1
ATOM 1861 C CA . VAL A 1 244 ? -29.128 9.406 33.015 1.00 98.38 244 VAL A CA 1
ATOM 1862 C C . VAL A 1 244 ? -28.654 10.630 32.230 1.00 98.38 244 VAL A C 1
ATOM 1864 O O . VAL A 1 244 ? -29.234 10.946 31.192 1.00 98.38 244 VAL A O 1
ATOM 1867 N N . GLN A 1 245 ? -27.554 11.255 32.657 1.00 98.44 245 GLN A N 1
ATOM 1868 C CA . GLN A 1 245 ? -26.969 12.389 31.940 1.00 98.44 245 GLN A CA 1
ATOM 1869 C C . GLN A 1 245 ? -26.501 12.004 30.526 1.00 98.44 245 GLN A C 1
ATOM 1871 O O . GLN A 1 245 ? -26.676 12.776 29.583 1.00 98.44 245 GLN A O 1
ATOM 1876 N N . ALA A 1 246 ? -25.938 10.807 30.348 1.00 98.44 246 ALA A N 1
ATOM 1877 C CA . ALA A 1 246 ? -25.526 10.310 29.041 1.00 98.44 246 ALA A CA 1
ATOM 1878 C C . ALA A 1 246 ? -26.713 10.191 28.078 1.00 98.44 246 ALA A C 1
ATOM 1880 O O . ALA A 1 246 ? -26.611 10.611 26.926 1.00 98.44 246 ALA A O 1
ATOM 1881 N N . ASN A 1 247 ? -27.854 9.688 28.557 1.00 98.19 247 ASN A N 1
ATOM 1882 C CA . ASN A 1 247 ? -29.079 9.594 27.765 1.00 98.19 247 ASN A CA 1
ATOM 1883 C C . ASN A 1 247 ? -29.604 10.973 27.348 1.00 98.19 247 ASN A C 1
ATOM 1885 O O . ASN A 1 247 ? -29.946 11.161 26.183 1.00 98.19 247 ASN A O 1
ATOM 1889 N N . GLU A 1 248 ? -29.612 11.954 28.253 1.00 98.12 248 GLU A N 1
ATOM 1890 C CA . GLU A 1 248 ? -30.019 13.329 27.929 1.00 98.12 248 GLU A CA 1
ATOM 1891 C C . GLU A 1 248 ? -29.131 13.951 26.842 1.00 98.12 248 GLU A C 1
ATOM 1893 O O . GLU A 1 248 ? -29.632 14.555 25.891 1.00 98.12 248 GLU A O 1
ATOM 1898 N N . LEU A 1 249 ? -27.812 13.761 26.942 1.00 98.31 249 LEU A N 1
ATOM 1899 C CA . LEU A 1 249 ? -26.861 14.246 25.944 1.00 98.31 249 LEU A CA 1
ATOM 1900 C C . LEU A 1 249 ? -27.021 13.532 24.597 1.00 98.31 249 LEU A C 1
ATOM 1902 O O . LEU A 1 249 ? -26.967 14.186 23.558 1.00 98.31 249 LEU A O 1
ATOM 1906 N N . MET A 1 250 ? -27.261 12.218 24.588 1.00 98.25 250 MET A N 1
ATOM 1907 C CA . MET A 1 250 ? -27.535 11.482 23.351 1.00 98.25 250 MET A CA 1
ATOM 1908 C C . MET A 1 250 ? -28.810 11.971 22.660 1.00 98.25 250 MET A C 1
ATOM 1910 O O . MET A 1 250 ? -28.810 12.130 21.440 1.00 98.25 250 MET A O 1
ATOM 1914 N N . GLU A 1 251 ? -29.880 12.253 23.406 1.00 98.25 251 GLU A N 1
ATOM 1915 C CA . GLU A 1 251 ? -31.101 12.829 22.831 1.00 98.25 251 GLU A CA 1
ATOM 1916 C C . GLU A 1 251 ? -30.868 14.249 22.296 1.00 98.25 251 GLU A C 1
ATOM 1918 O O . GLU A 1 251 ? -31.366 14.587 21.223 1.00 98.25 251 GLU A O 1
ATOM 1923 N N . ALA A 1 252 ? -30.042 15.059 22.966 1.00 97.94 252 ALA A N 1
ATOM 1924 C CA . ALA A 1 252 ? -29.638 16.365 22.449 1.00 97.94 252 ALA A CA 1
ATOM 1925 C C . ALA A 1 252 ? -28.848 16.248 21.131 1.00 97.94 252 ALA A C 1
ATOM 1927 O O . ALA A 1 252 ? -29.141 16.974 20.180 1.00 97.94 252 ALA A O 1
ATOM 1928 N N . ILE A 1 253 ? -27.895 15.310 21.041 1.00 97.69 253 ILE A N 1
ATOM 1929 C CA . ILE A 1 253 ? -27.116 15.043 19.817 1.00 97.69 253 ILE A CA 1
ATOM 1930 C C . ILE A 1 253 ? -28.045 14.613 18.677 1.00 97.69 253 ILE A C 1
ATOM 1932 O O . ILE A 1 253 ? -27.984 15.179 17.587 1.00 97.69 253 ILE A O 1
ATOM 1936 N N . LYS A 1 254 ? -28.965 13.672 18.931 1.00 96.62 254 LYS A N 1
ATOM 1937 C CA . LYS A 1 254 ? -29.983 13.259 17.947 1.00 96.62 254 LYS A CA 1
ATOM 1938 C C . LYS A 1 254 ? -30.898 14.418 17.535 1.00 96.62 254 LYS A C 1
ATOM 1940 O O . LYS A 1 254 ? -31.346 14.465 16.393 1.00 96.62 254 LYS A O 1
ATOM 1945 N N . GLY A 1 255 ? -31.150 15.358 18.447 1.00 97.00 255 GLY A N 1
ATOM 1946 C CA . GLY A 1 255 ? -31.879 16.604 18.206 1.00 97.00 255 GLY A CA 1
ATOM 1947 C C . GLY A 1 255 ? -31.097 17.675 17.434 1.00 97.00 255 GLY A C 1
ATOM 1948 O O . GLY A 1 255 ? -31.653 18.739 17.164 1.00 97.00 255 GLY A O 1
ATOM 1949 N N . GLY A 1 256 ? -29.840 17.411 17.062 1.00 96.38 256 GLY A N 1
ATOM 1950 C CA . GLY A 1 256 ? -28.999 18.313 16.273 1.00 96.38 256 GLY A CA 1
ATOM 1951 C C . GLY A 1 256 ? -28.111 19.249 17.095 1.00 96.38 256 GLY A C 1
ATOM 1952 O O . GLY A 1 256 ? -27.596 20.219 16.540 1.00 96.38 256 GLY A O 1
ATOM 1953 N N . ALA A 1 257 ? -27.929 18.993 18.394 1.00 97.38 257 ALA A N 1
ATOM 1954 C CA . ALA A 1 257 ? -26.931 19.709 19.184 1.00 97.38 257 ALA A CA 1
ATOM 1955 C C . ALA A 1 257 ? -25.516 19.467 18.632 1.00 97.38 257 ALA A C 1
ATOM 1957 O O . ALA A 1 257 ? -25.189 18.369 18.174 1.00 97.38 257 ALA A O 1
ATOM 1958 N N . ASP A 1 258 ? -24.663 20.490 18.698 1.00 97.44 258 ASP A N 1
ATOM 1959 C CA . ASP A 1 258 ? -23.294 20.392 18.204 1.00 97.44 258 ASP A CA 1
ATOM 1960 C C . ASP A 1 258 ? -22.436 19.504 19.119 1.00 97.44 258 ASP A C 1
ATOM 1962 O O . ASP A 1 258 ? -22.263 19.763 20.313 1.00 97.44 258 ASP A O 1
ATOM 1966 N N . PHE A 1 259 ? -21.873 18.438 18.548 1.00 97.31 259 PHE A N 1
ATOM 1967 C CA . PHE A 1 259 ? -21.087 17.471 19.311 1.00 97.31 259 PHE A CA 1
ATOM 1968 C C . PHE A 1 259 ? -19.805 18.097 19.893 1.00 97.31 259 PHE A C 1
ATOM 1970 O O . PHE A 1 259 ? -19.439 17.786 21.025 1.00 97.31 259 PHE A O 1
ATOM 1977 N N . CYS A 1 260 ? -19.120 18.986 19.157 1.00 96.00 260 CYS A N 1
ATOM 1978 C CA . CYS A 1 260 ? -17.897 19.649 19.632 1.00 96.00 260 CYS A CA 1
ATOM 1979 C C . CYS A 1 260 ? -18.181 20.544 20.848 1.00 96.00 260 CYS A C 1
ATOM 1981 O O . CYS A 1 260 ? -17.390 20.592 21.797 1.00 96.00 260 CYS A O 1
ATOM 1983 N N . GLU A 1 261 ? -19.312 21.246 20.831 1.00 96.88 261 GLU A N 1
ATOM 1984 C CA . GLU A 1 261 ? -19.766 22.084 21.934 1.00 96.88 261 GLU A CA 1
ATOM 1985 C C . GLU A 1 261 ? -20.060 21.230 23.174 1.00 96.88 261 GLU A C 1
ATOM 1987 O O . GLU A 1 261 ? -19.539 21.510 24.258 1.00 96.88 261 GLU A O 1
ATOM 1992 N N . LEU A 1 262 ? -20.786 20.119 23.013 1.00 97.69 262 LEU A N 1
ATOM 1993 C CA . LEU A 1 262 ? -21.056 19.185 24.109 1.00 97.69 262 LEU A CA 1
ATOM 1994 C C . LEU A 1 262 ? -19.778 18.539 24.663 1.00 97.69 262 LEU A C 1
ATOM 1996 O O . LEU A 1 262 ? -19.631 18.415 25.880 1.00 97.69 262 LEU A O 1
ATOM 2000 N N . VAL A 1 263 ? -18.812 18.188 23.811 1.00 97.81 263 VAL A N 1
ATOM 2001 C CA . VAL A 1 263 ? -17.490 17.721 24.259 1.00 97.81 263 VAL A CA 1
ATOM 2002 C C . VAL A 1 263 ? -16.812 18.774 25.131 1.00 97.81 263 VAL A C 1
ATOM 2004 O O . VAL A 1 263 ? -16.309 18.440 26.202 1.00 97.81 263 VAL A O 1
ATOM 2007 N N . THR A 1 264 ? -16.819 20.036 24.702 1.00 95.50 264 THR A N 1
ATOM 2008 C CA . THR A 1 264 ? -16.174 21.142 25.426 1.00 95.50 264 THR A CA 1
ATOM 2009 C C . THR A 1 264 ? -16.815 21.380 26.794 1.00 95.50 264 THR A C 1
ATOM 2011 O O . THR A 1 264 ? -16.114 21.646 27.771 1.00 95.50 264 THR A O 1
ATOM 2014 N N . LEU A 1 265 ? -18.142 21.272 26.878 1.00 96.06 265 LEU A N 1
ATOM 2015 C CA . LEU A 1 265 ? -18.901 21.511 28.105 1.00 96.06 265 LEU A CA 1
ATOM 2016 C C . LEU A 1 265 ? -18.811 20.341 29.095 1.00 96.06 265 LEU A C 1
ATOM 2018 O O . LEU A 1 265 ? -18.610 20.552 30.296 1.00 96.06 265 LEU A O 1
ATOM 2022 N N . TYR A 1 266 ? -18.961 19.111 28.603 1.00 97.31 266 TYR A N 1
ATOM 2023 C CA . TYR A 1 266 ? -19.215 17.946 29.453 1.00 97.31 266 TYR A CA 1
ATOM 2024 C C . TYR A 1 266 ? -18.032 16.985 29.556 1.00 97.31 266 TYR A C 1
ATOM 2026 O O . TYR A 1 266 ? -17.814 16.422 30.631 1.00 97.31 266 TYR A O 1
ATOM 2034 N N . SER A 1 267 ? -17.248 16.804 28.489 1.00 97.50 267 SER A N 1
ATOM 2035 C CA . SER A 1 267 ? -16.221 15.761 28.465 1.00 97.50 267 SER A CA 1
ATOM 2036 C C . SER A 1 267 ? -15.091 16.058 29.449 1.00 97.50 267 SER A C 1
ATOM 2038 O O . SER A 1 267 ? -14.539 17.158 29.506 1.00 97.50 267 SER A O 1
ATOM 2040 N N . LYS A 1 268 ? -14.719 15.041 30.225 1.00 96.44 268 LYS A N 1
ATOM 2041 C CA . LYS A 1 268 ? -13.586 15.074 31.160 1.00 96.44 268 LYS A CA 1
ATOM 2042 C C . LYS A 1 268 ? -12.372 14.306 30.648 1.00 96.44 268 LYS A C 1
ATOM 2044 O O . LYS A 1 268 ? -11.449 14.055 31.422 1.00 96.44 268 LYS A O 1
ATOM 2049 N N . ASP A 1 269 ? -12.358 13.954 29.364 1.00 92.75 269 ASP A N 1
ATOM 2050 C CA . ASP A 1 269 ? -11.187 13.382 28.709 1.00 92.75 269 ASP A CA 1
ATOM 2051 C C . ASP A 1 269 ? -10.272 14.487 28.144 1.00 92.75 269 ASP A C 1
ATOM 2053 O O . ASP A 1 269 ? -10.574 15.075 27.102 1.00 92.75 269 ASP A O 1
ATOM 2057 N N . PRO A 1 270 ? -9.125 14.783 28.781 1.00 87.94 270 PRO A N 1
ATOM 2058 C CA . PRO A 1 270 ? -8.224 15.825 28.298 1.00 87.94 270 PRO A CA 1
ATOM 2059 C C . PRO A 1 270 ? -7.586 15.487 26.942 1.00 87.94 270 PRO A C 1
ATOM 2061 O O . PRO A 1 270 ? -7.102 16.397 26.265 1.00 87.94 270 PRO A O 1
ATOM 2064 N N . GLY A 1 271 ? -7.547 14.203 26.560 1.00 85.44 271 GLY A N 1
ATOM 2065 C CA . GLY A 1 271 ? -6.900 13.734 25.337 1.00 85.44 271 GLY A CA 1
ATOM 2066 C C . GLY A 1 271 ? -7.680 14.075 24.070 1.00 85.44 271 GLY A C 1
ATOM 2067 O O . GLY A 1 271 ? -7.072 14.389 23.048 1.00 85.44 271 GLY A O 1
ATOM 2068 N N . SER A 1 272 ? -9.011 14.071 24.147 1.00 88.50 272 SER A N 1
ATOM 2069 C CA . SER A 1 272 ? -9.887 14.198 22.980 1.00 88.50 272 SER A CA 1
ATOM 2070 C C . SER A 1 272 ? -10.622 15.542 22.897 1.00 88.50 272 SER A C 1
ATOM 2072 O O . SER A 1 272 ? -10.993 15.959 21.799 1.00 88.50 272 SER A O 1
ATOM 2074 N N . VAL A 1 273 ? -10.755 16.293 24.003 1.00 90.31 273 VAL A N 1
ATOM 2075 C CA . VAL A 1 273 ? -11.472 17.592 24.037 1.00 90.31 273 VAL A CA 1
ATOM 2076 C C . VAL A 1 273 ? -10.965 18.591 22.993 1.00 90.31 273 VAL A C 1
ATOM 2078 O O . VAL A 1 273 ? -11.762 19.268 22.351 1.00 90.31 273 VAL A O 1
ATOM 2081 N N . LYS A 1 274 ? -9.648 18.656 22.762 1.00 88.94 274 LYS A N 1
ATOM 2082 C CA . LYS A 1 274 ? -9.050 19.593 21.791 1.00 88.94 274 LYS A CA 1
ATOM 2083 C C . LYS A 1 274 ? -9.421 19.295 20.335 1.00 88.94 274 LYS A C 1
ATOM 2085 O O . LYS A 1 274 ? -9.281 20.175 19.494 1.00 88.94 274 LYS A O 1
ATOM 2090 N N . ASN A 1 275 ? -9.893 18.081 20.062 1.00 93.00 275 ASN A N 1
ATOM 2091 C CA . ASN A 1 275 ? -10.224 17.587 18.730 1.00 93.00 275 ASN A CA 1
ATOM 2092 C C . ASN A 1 275 ? -11.698 17.164 18.655 1.00 93.00 275 ASN A C 1
ATOM 2094 O O . ASN A 1 275 ? -12.017 16.166 18.015 1.00 93.00 275 ASN A O 1
ATOM 2098 N N . CYS A 1 276 ? -12.596 17.867 19.354 1.00 95.19 276 CYS A N 1
ATOM 2099 C CA . CYS A 1 276 ? -14.027 17.547 19.369 1.00 95.19 276 CYS A CA 1
ATOM 2100 C C . CYS A 1 276 ? -14.354 16.095 19.766 1.00 95.19 276 CYS A C 1
ATOM 2102 O O . CYS A 1 276 ? -15.294 15.493 19.246 1.00 95.19 276 CYS A O 1
ATOM 2104 N N . GLY A 1 277 ? -13.564 15.503 20.662 1.00 96.06 277 GLY A N 1
ATOM 2105 C CA . GLY A 1 277 ? -13.778 14.138 21.131 1.00 96.06 277 GLY A CA 1
ATOM 2106 C C . GLY A 1 277 ? -13.241 13.069 20.179 1.00 96.06 277 GLY A C 1
ATOM 2107 O O . GLY A 1 277 ? -13.474 11.892 20.427 1.00 96.06 277 GLY A O 1
ATOM 2108 N N . ALA A 1 278 ? -12.550 13.439 19.097 1.00 97.00 278 ALA A N 1
ATOM 2109 C CA . ALA A 1 278 ? -12.152 12.503 18.054 1.00 97.00 278 ALA A CA 1
ATOM 2110 C C . ALA A 1 278 ? -10.960 11.614 18.446 1.00 97.00 278 ALA A C 1
ATOM 2112 O O . ALA A 1 278 ? -9.889 12.101 18.822 1.00 97.00 278 ALA A O 1
ATOM 2113 N N . TYR A 1 279 ? -11.125 10.310 18.227 1.00 95.62 279 TYR A N 1
ATOM 2114 C CA . TYR A 1 279 ? -10.049 9.337 18.088 1.00 95.62 279 TYR A CA 1
ATOM 2115 C C . TYR A 1 279 ? -10.099 8.746 16.685 1.00 95.62 279 TYR A C 1
ATOM 2117 O O . TYR A 1 279 ? -11.072 8.094 16.321 1.00 95.62 279 TYR A O 1
ATOM 2125 N N . ILE A 1 280 ? -9.047 8.990 15.904 1.00 94.50 280 ILE A N 1
ATOM 2126 C CA . ILE A 1 280 ? -8.987 8.644 14.481 1.00 94.50 280 ILE A CA 1
ATOM 2127 C C . ILE A 1 280 ? -8.073 7.438 14.270 1.00 94.50 280 ILE A C 1
ATOM 2129 O O . ILE A 1 280 ? -6.947 7.411 14.771 1.00 94.50 280 ILE A O 1
ATOM 2133 N N . ASP A 1 281 ? -8.579 6.460 13.523 1.00 91.75 281 ASP A N 1
ATOM 2134 C CA . ASP A 1 281 ? -7.902 5.254 13.039 1.00 91.75 281 ASP A CA 1
ATOM 2135 C C . ASP A 1 281 ? -7.076 4.510 14.094 1.00 91.75 281 ASP A C 1
ATOM 2137 O O . ASP A 1 281 ? -5.969 4.018 13.834 1.00 91.75 281 ASP A O 1
ATOM 2141 N N . PHE A 1 282 ? -7.614 4.398 15.308 1.00 92.62 282 PHE A N 1
ATOM 2142 C CA . PHE A 1 282 ? -6.956 3.618 16.344 1.00 92.62 282 PHE A CA 1
ATOM 2143 C C . PHE A 1 282 ? -7.171 2.115 16.092 1.00 92.62 282 PHE A C 1
ATOM 2145 O O . PHE A 1 282 ? -8.258 1.708 15.675 1.00 92.62 282 PHE A O 1
ATOM 2152 N N . PRO A 1 283 ? -6.147 1.273 16.311 1.00 91.56 283 PRO A N 1
ATOM 2153 C CA . PRO A 1 283 ? -6.234 -0.168 16.125 1.00 91.56 283 PRO A CA 1
ATOM 2154 C C . PRO A 1 283 ? -7.093 -0.863 17.186 1.00 91.56 283 PRO A C 1
ATOM 2156 O O . PRO A 1 283 ? -7.129 -0.467 18.353 1.00 91.56 283 PRO A O 1
ATOM 2159 N N . GLU A 1 284 ? -7.706 -1.970 16.781 1.00 91.00 284 GLU A N 1
ATOM 2160 C CA . GLU A 1 284 ? -8.468 -2.861 17.655 1.00 91.00 284 GLU A CA 1
ATOM 2161 C C . GLU A 1 284 ? -7.619 -3.386 18.823 1.00 91.00 284 GLU A C 1
ATOM 2163 O O . GLU A 1 284 ? -6.436 -3.724 18.679 1.00 91.00 284 GLU A O 1
ATOM 2168 N N . GLY A 1 285 ? -8.235 -3.412 20.004 1.00 89.31 285 GLY A N 1
ATOM 2169 C CA . GLY A 1 285 ? -7.622 -3.786 21.276 1.00 89.31 285 GLY A CA 1
ATOM 2170 C C . GLY A 1 2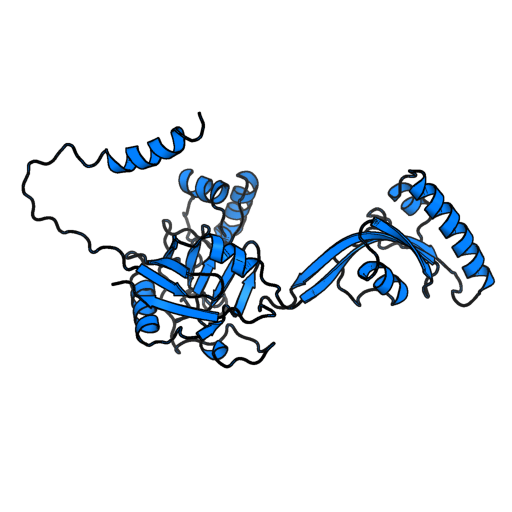85 ? -6.835 -2.665 21.963 1.00 89.31 285 GLY A C 1
ATOM 2171 O O . GLY A 1 285 ? -6.279 -2.899 23.034 1.00 89.31 285 GLY A O 1
ATOM 2172 N N . GLN A 1 286 ? -6.756 -1.459 21.383 1.00 93.06 286 GLN A N 1
ATOM 2173 C CA . GLN A 1 286 ? -6.072 -0.325 22.020 1.00 93.06 286 GLN A CA 1
ATOM 2174 C C . GLN A 1 286 ? -6.886 0.298 23.164 1.00 93.06 286 GLN A C 1
ATOM 2176 O O . GLN A 1 286 ? -6.305 0.792 24.132 1.00 93.06 286 GLN A O 1
ATOM 2181 N N . MET A 1 287 ? -8.215 0.305 23.047 1.00 95.06 287 MET A N 1
ATOM 2182 C CA . MET A 1 287 ? -9.113 0.934 24.020 1.00 95.06 287 MET A CA 1
ATOM 2183 C C . MET A 1 287 ? -9.556 -0.058 25.104 1.00 95.06 287 MET A C 1
ATOM 2185 O O . MET A 1 287 ? -9.389 -1.270 24.968 1.00 95.06 287 MET A O 1
ATOM 2189 N N . VAL A 1 288 ? -10.136 0.448 26.199 1.00 95.62 288 VAL A N 1
ATOM 2190 C CA . VAL A 1 288 ? -10.748 -0.414 27.229 1.00 95.62 288 VAL A CA 1
ATOM 2191 C C . VAL A 1 288 ? -11.886 -1.254 26.629 1.00 95.62 288 VAL A C 1
ATOM 2193 O O . VAL A 1 288 ? -12.554 -0.755 25.724 1.00 95.62 288 VAL A O 1
ATOM 2196 N N . PRO A 1 289 ? -12.145 -2.482 27.127 1.00 97.00 289 PRO A N 1
ATOM 2197 C CA . PRO A 1 289 ? -12.980 -3.467 26.433 1.00 97.00 289 PRO A CA 1
ATOM 2198 C C . PRO A 1 289 ? -14.326 -2.933 25.934 1.00 97.00 289 PRO A C 1
ATOM 2200 O O . PRO A 1 289 ? -14.557 -2.947 24.737 1.00 97.00 289 PRO A O 1
ATOM 2203 N N . ALA A 1 290 ? -15.155 -2.338 26.798 1.00 97.50 290 ALA A N 1
ATOM 2204 C CA . ALA A 1 290 ? -16.474 -1.838 26.391 1.00 97.50 290 ALA A CA 1
ATOM 2205 C C . ALA A 1 290 ? -16.412 -0.717 25.332 1.00 97.50 290 ALA A C 1
ATOM 2207 O O . ALA A 1 290 ? -17.206 -0.700 24.396 1.00 97.50 290 ALA A O 1
ATOM 2208 N N . PHE A 1 291 ? -15.438 0.196 25.443 1.00 98.25 291 PHE A N 1
ATOM 2209 C CA . PHE A 1 291 ? -15.219 1.245 24.440 1.00 98.25 291 PHE A CA 1
ATOM 2210 C C . PHE A 1 291 ? -14.755 0.641 23.113 1.00 98.25 291 PHE A C 1
ATOM 2212 O O . PHE A 1 291 ? -15.231 1.032 22.048 1.00 98.25 291 PHE A O 1
ATOM 2219 N N . ASN A 1 292 ? -13.817 -0.309 23.178 1.00 97.38 292 ASN A N 1
ATOM 2220 C CA . ASN A 1 292 ? -13.317 -1.024 22.013 1.00 97.38 292 ASN A CA 1
ATOM 2221 C C . ASN A 1 292 ? -14.459 -1.762 21.309 1.00 97.38 292 ASN A C 1
ATOM 2223 O O . ASN A 1 292 ? -14.692 -1.539 20.128 1.00 97.38 292 ASN A O 1
ATOM 2227 N N . ASP A 1 293 ? -15.197 -2.588 22.041 1.00 97.62 293 ASP A N 1
ATOM 2228 C CA . ASP A 1 293 ? -16.245 -3.436 21.485 1.00 97.62 293 ASP A CA 1
ATOM 2229 C C . ASP A 1 293 ? -17.320 -2.600 20.787 1.00 97.62 293 ASP A C 1
ATOM 2231 O O . ASP A 1 293 ? -17.667 -2.906 19.650 1.00 97.62 293 ASP A O 1
ATOM 2235 N N . PHE A 1 294 ? -17.760 -1.489 21.388 1.00 98.38 294 PHE A N 1
ATOM 2236 C CA . PHE A 1 294 ? -18.691 -0.565 20.733 1.00 98.38 294 PHE A CA 1
ATOM 2237 C C . PHE A 1 294 ? -18.096 0.041 19.456 1.00 98.38 294 PHE A C 1
ATOM 2239 O O . PHE A 1 294 ? -18.718 0.017 18.400 1.00 98.38 294 PHE A O 1
ATOM 2246 N N . SER A 1 295 ? -16.855 0.534 19.526 1.00 98.06 295 SER A N 1
ATOM 2247 C CA . SER A 1 295 ? -16.196 1.199 18.392 1.00 98.06 295 SER A CA 1
ATOM 2248 C C . SER A 1 295 ? -16.034 0.296 17.168 1.00 98.06 295 SER A C 1
ATOM 2250 O O . SER A 1 295 ? -15.997 0.797 16.048 1.00 98.06 295 SER A O 1
ATOM 2252 N N . PHE A 1 296 ? -15.899 -1.017 17.372 1.00 96.44 296 PHE A N 1
ATOM 2253 C CA . PHE A 1 296 ? -15.621 -1.983 16.310 1.00 96.44 296 PHE A CA 1
ATOM 2254 C C . PHE A 1 296 ? -16.830 -2.816 15.888 1.00 96.44 296 PHE A C 1
ATOM 2256 O O . PHE A 1 296 ? -16.845 -3.291 14.754 1.00 96.44 296 PHE A O 1
ATOM 2263 N N . ASN A 1 297 ? -17.809 -3.046 16.759 1.00 96.44 297 ASN A N 1
ATOM 2264 C CA . ASN A 1 297 ? -18.908 -3.969 16.461 1.00 96.44 297 ASN A CA 1
ATOM 2265 C C . ASN A 1 297 ? -20.203 -3.258 16.061 1.00 96.44 297 ASN A C 1
ATOM 2267 O O . ASN A 1 297 ? -21.033 -3.876 15.399 1.00 96.44 297 ASN A O 1
ATOM 2271 N N . GLU A 1 298 ? -20.359 -1.982 16.416 1.00 97.75 298 GLU A N 1
ATOM 2272 C CA . GLU A 1 298 ? -21.498 -1.171 15.987 1.00 97.75 298 GLU A CA 1
ATOM 2273 C C . GLU A 1 298 ? -21.281 -0.574 14.593 1.00 97.75 298 GLU A C 1
ATOM 2275 O O . GLU A 1 298 ? -20.149 -0.346 14.163 1.00 97.75 298 GLU A O 1
ATOM 2280 N N . GLU A 1 299 ? -22.372 -0.302 13.880 1.00 95.69 299 GLU A N 1
ATOM 2281 C CA . GLU A 1 299 ? -22.326 0.259 12.528 1.00 95.69 299 GLU A CA 1
ATOM 2282 C C . GLU A 1 299 ? -21.804 1.707 12.508 1.00 95.69 299 GLU A C 1
ATOM 2284 O O . GLU A 1 299 ? -21.938 2.466 13.470 1.00 95.69 299 GLU A O 1
ATOM 2289 N N . VAL A 1 300 ? -21.240 2.130 11.372 1.00 96.19 300 VAL A N 1
ATOM 2290 C CA . VAL A 1 300 ? -20.869 3.537 11.158 1.00 96.19 300 VAL A CA 1
ATOM 2291 C C . VAL A 1 300 ? -22.112 4.426 11.287 1.00 96.19 300 VAL A C 1
ATOM 2293 O O . VAL A 1 300 ? -23.132 4.183 10.648 1.00 96.19 300 VAL A O 1
ATOM 2296 N N . GLY A 1 301 ? -22.013 5.471 12.109 1.00 96.06 301 GLY A N 1
ATOM 2297 C CA . GLY A 1 301 ? -23.113 6.357 12.488 1.00 96.06 301 GLY A CA 1
ATOM 2298 C C . GLY A 1 301 ? -23.845 5.948 13.771 1.00 96.06 301 GLY A C 1
ATOM 2299 O O . GLY A 1 301 ? -24.694 6.705 14.243 1.00 96.06 301 GLY A O 1
ATOM 2300 N N . ALA A 1 302 ? -23.532 4.791 14.366 1.00 98.06 302 ALA A N 1
ATOM 2301 C CA . ALA A 1 302 ? -24.114 4.391 15.642 1.00 98.06 302 ALA A CA 1
ATOM 2302 C C . ALA A 1 302 ? -23.686 5.343 16.768 1.00 98.06 302 ALA A C 1
ATOM 2304 O O . ALA A 1 302 ? -22.502 5.648 16.915 1.00 98.06 302 ALA A O 1
ATOM 2305 N N . LEU A 1 303 ? -24.660 5.771 17.578 1.00 98.44 303 LEU A N 1
ATOM 2306 C CA . LEU A 1 303 ? -24.482 6.596 18.773 1.00 98.44 303 LEU A CA 1
ATOM 2307 C C . LEU A 1 303 ? -24.980 5.819 19.996 1.00 98.44 303 LEU A C 1
ATOM 2309 O O . LEU A 1 303 ? -26.140 5.403 20.028 1.00 98.44 303 LEU A O 1
ATOM 2313 N N . GLY A 1 304 ? -24.133 5.661 21.010 1.00 98.19 304 GLY A N 1
ATOM 2314 C CA . GLY A 1 304 ? -24.477 4.907 22.214 1.00 98.19 304 GLY A CA 1
ATOM 2315 C C . GLY A 1 304 ? -23.624 5.269 23.422 1.00 98.19 304 GLY A C 1
ATOM 2316 O O . GLY A 1 304 ? -22.632 5.987 23.307 1.00 98.19 304 GLY A O 1
ATOM 2317 N N . ALA A 1 305 ? -24.031 4.777 24.590 1.00 98.25 305 ALA A N 1
ATOM 2318 C CA . ALA A 1 305 ? -23.312 4.953 25.843 1.00 98.25 305 ALA A CA 1
ATOM 2319 C C . ALA A 1 305 ? -22.731 3.618 26.322 1.00 98.25 305 ALA A C 1
ATOM 2321 O O . ALA A 1 305 ? -23.402 2.588 26.256 1.00 98.25 305 ALA A O 1
ATOM 2322 N N . VAL A 1 306 ? -21.493 3.644 26.815 1.00 98.25 306 VAL A N 1
ATOM 2323 C CA . VAL A 1 306 ? -20.829 2.479 27.407 1.00 98.25 306 VAL A CA 1
ATOM 2324 C C . VAL A 1 306 ? -20.174 2.822 28.736 1.00 98.25 306 VAL A C 1
ATOM 2326 O O . VAL A 1 306 ? -19.515 3.856 28.882 1.00 98.25 306 VAL A O 1
ATOM 2329 N N . ASP A 1 307 ? -20.299 1.903 29.684 1.00 98.06 307 ASP A N 1
ATOM 2330 C CA . ASP A 1 307 ? -19.687 2.019 31.000 1.00 98.06 307 ASP A CA 1
ATOM 2331 C C . ASP A 1 307 ? -18.255 1.484 30.975 1.00 98.06 307 ASP A C 1
ATOM 2333 O O . ASP A 1 307 ? -17.963 0.397 30.466 1.00 98.06 307 ASP A O 1
ATOM 2337 N N . THR A 1 308 ? -17.332 2.242 31.560 1.00 97.38 308 THR A N 1
ATOM 2338 C CA . THR A 1 308 ? -15.946 1.816 31.749 1.00 97.38 308 THR A CA 1
ATOM 2339 C C . THR A 1 308 ? -15.478 2.140 33.162 1.00 97.38 308 THR A C 1
ATOM 2341 O O . THR A 1 308 ? -16.121 2.868 33.913 1.00 97.38 308 THR A O 1
ATOM 2344 N N . ARG A 1 309 ? -14.275 1.677 33.519 1.00 96.06 309 ARG A N 1
ATOM 2345 C CA . ARG A 1 309 ? -13.627 2.044 34.790 1.00 96.06 309 ARG A CA 1
ATOM 2346 C C . ARG A 1 309 ? -13.374 3.550 34.970 1.00 96.06 309 ARG A C 1
ATOM 2348 O O . ARG A 1 309 ? -12.926 3.952 36.037 1.00 96.06 309 ARG A O 1
ATOM 2355 N N . PHE A 1 310 ? -13.552 4.355 33.921 1.00 96.56 310 PHE A N 1
ATOM 2356 C CA . PHE A 1 310 ? -13.367 5.805 33.955 1.00 96.56 310 PHE A CA 1
ATOM 2357 C C . PHE A 1 310 ? -14.687 6.577 34.082 1.00 96.56 310 PHE A C 1
ATOM 2359 O O . PHE A 1 310 ? -14.640 7.788 34.280 1.00 96.56 310 PHE A O 1
ATOM 2366 N N . GLY A 1 311 ? -15.836 5.906 33.971 1.00 97.75 311 GLY A N 1
ATOM 2367 C CA . GLY A 1 311 ? -17.163 6.516 33.895 1.00 97.75 311 GLY A CA 1
ATOM 2368 C C . GLY A 1 311 ? -17.903 6.112 32.621 1.00 97.75 311 GLY A C 1
ATOM 2369 O O . GLY A 1 311 ? -17.602 5.076 32.022 1.00 97.75 311 GLY A O 1
ATOM 2370 N N . VAL A 1 312 ? -18.858 6.938 32.203 1.00 98.62 312 VAL A N 1
ATOM 2371 C CA . VAL A 1 312 ? -19.733 6.669 31.054 1.00 98.62 312 VAL A CA 1
ATOM 2372 C C . VAL A 1 312 ? -19.202 7.393 29.821 1.00 98.62 312 VAL A C 1
ATOM 2374 O O . VAL A 1 312 ? -18.975 8.606 29.842 1.00 98.62 312 VAL A O 1
ATOM 2377 N N . HIS A 1 313 ? -18.994 6.654 28.735 1.00 98.50 313 HIS A N 1
ATOM 2378 C CA . HIS A 1 313 ? -18.587 7.208 27.448 1.00 98.50 313 HIS A CA 1
ATOM 2379 C C . HIS A 1 313 ? -19.776 7.233 26.500 1.00 98.50 313 HIS A C 1
ATOM 2381 O O . HIS A 1 313 ? -20.328 6.183 26.198 1.00 98.50 313 HIS A O 1
ATOM 2387 N N . ILE A 1 314 ? -20.116 8.408 25.979 1.00 98.69 314 ILE A N 1
ATOM 2388 C CA . ILE A 1 314 ? -21.023 8.546 24.836 1.00 98.69 314 ILE A CA 1
ATOM 2389 C C . ILE A 1 314 ? -20.158 8.493 23.586 1.00 98.69 314 ILE A C 1
ATOM 2391 O O . ILE A 1 314 ? -19.265 9.328 23.457 1.00 98.69 314 ILE A O 1
ATOM 2395 N N . ILE A 1 315 ? -20.382 7.533 22.699 1.00 98.62 315 ILE A N 1
ATOM 2396 C CA . ILE A 1 315 ? -19.537 7.254 21.537 1.00 98.62 315 ILE A CA 1
ATOM 2397 C C . ILE A 1 315 ? -20.385 7.325 20.273 1.00 98.62 315 ILE A C 1
ATOM 2399 O O . ILE A 1 315 ? -21.467 6.747 20.223 1.00 98.62 315 ILE A O 1
ATOM 2403 N N . GLU A 1 316 ? -19.859 7.988 19.248 1.00 98.44 316 GLU A N 1
ATOM 2404 C CA . GLU A 1 316 ? -20.366 7.918 17.881 1.00 98.44 316 GLU A CA 1
ATOM 2405 C C . GLU A 1 316 ? -19.312 7.310 16.956 1.00 98.44 316 GLU A C 1
ATOM 2407 O O . GLU A 1 316 ? -18.176 7.798 16.888 1.00 98.44 316 GLU A O 1
ATOM 2412 N N . VAL A 1 317 ? -19.688 6.251 16.238 1.00 98.31 317 VAL A N 1
ATOM 2413 C CA . VAL A 1 317 ? -18.812 5.591 15.265 1.00 98.31 317 VAL A CA 1
ATOM 2414 C C . VAL A 1 317 ? -18.765 6.418 13.985 1.00 98.31 317 VAL A C 1
ATOM 2416 O O . VAL A 1 317 ? -19.782 6.619 13.332 1.00 98.31 317 VAL A O 1
ATOM 2419 N N . LEU A 1 318 ? -17.578 6.886 13.600 1.00 96.94 318 LEU A N 1
ATOM 2420 C CA . LEU A 1 318 ? -17.390 7.730 12.415 1.00 96.94 318 LEU A CA 1
ATOM 2421 C C . LEU A 1 318 ? -16.952 6.926 11.192 1.00 96.94 318 LEU A C 1
ATOM 2423 O O . LEU A 1 318 ? -17.358 7.238 10.077 1.00 96.94 318 LEU A O 1
ATOM 2427 N N . ASN A 1 319 ? -16.089 5.926 11.390 1.00 95.12 319 ASN A N 1
ATOM 2428 C CA . ASN A 1 319 ? -15.587 5.077 10.314 1.00 95.12 319 ASN A CA 1
ATOM 2429 C C . ASN A 1 319 ? -14.993 3.768 10.858 1.00 95.12 319 ASN A C 1
ATOM 2431 O O . ASN A 1 319 ? -14.443 3.741 11.961 1.00 95.12 319 ASN A O 1
ATOM 2435 N N . HIS A 1 320 ? -14.999 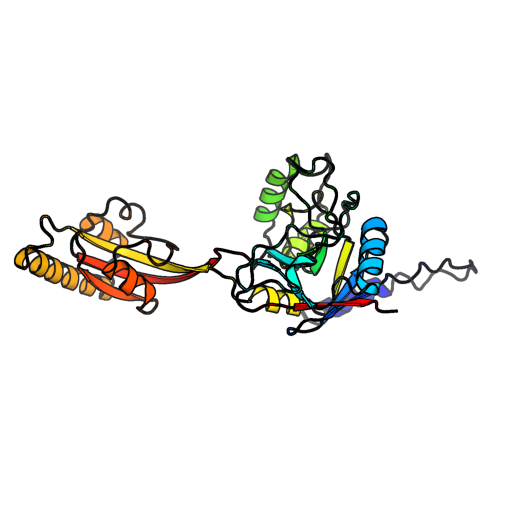2.721 10.034 1.00 92.88 320 HIS A N 1
ATOM 2436 C CA . HIS A 1 320 ? -14.150 1.543 10.211 1.00 92.88 320 HIS A CA 1
ATOM 2437 C C . HIS A 1 320 ? -13.114 1.478 9.098 1.00 92.88 320 HIS A C 1
ATOM 2439 O O . HIS A 1 320 ? -13.390 1.796 7.945 1.00 92.88 320 HIS A O 1
ATOM 2445 N N . GLY A 1 321 ? -11.913 1.039 9.445 1.00 84.69 321 GLY A N 1
ATOM 2446 C CA . GLY A 1 321 ? -10.808 0.914 8.513 1.00 84.69 321 GLY A CA 1
ATOM 2447 C C . GLY A 1 321 ? -9.953 -0.310 8.791 1.00 84.69 321 GLY A C 1
ATOM 2448 O O . GLY A 1 321 ? -10.267 -1.180 9.611 1.00 84.69 321 GLY A O 1
ATOM 2449 N N . HIS A 1 322 ? -8.839 -0.373 8.079 1.00 76.12 322 HIS A N 1
ATOM 2450 C CA . HIS A 1 322 ? -7.853 -1.421 8.232 1.00 76.12 322 HIS A CA 1
ATOM 2451 C C . HIS A 1 322 ? -6.460 -0.813 8.126 1.00 76.12 322 HIS A C 1
ATOM 2453 O O . HIS A 1 322 ? -6.117 -0.184 7.126 1.00 76.12 322 HIS A O 1
ATOM 2459 N N . LYS A 1 323 ? -5.636 -1.024 9.153 1.00 69.06 323 LYS A N 1
ATOM 2460 C CA . LYS A 1 323 ? -4.231 -0.629 9.141 1.00 69.06 323 LYS A CA 1
ATOM 2461 C C . LYS A 1 323 ? -3.377 -1.873 8.991 1.00 69.06 323 LYS A C 1
ATOM 2463 O O . LYS A 1 323 ? -3.245 -2.667 9.924 1.00 69.06 323 LYS A O 1
ATOM 2468 N N . SER A 1 324 ? -2.801 -2.014 7.802 1.00 66.44 324 SER A N 1
ATOM 2469 C CA . SER A 1 324 ? -1.842 -3.065 7.475 1.00 66.44 324 SER A CA 1
ATOM 2470 C C . SER A 1 324 ? -0.713 -3.108 8.520 1.00 66.44 324 SER A C 1
ATOM 2472 O O . SER A 1 324 ? -0.111 -2.087 8.859 1.00 66.44 324 SER A O 1
ATOM 2474 N N . THR A 1 325 ? -0.467 -4.292 9.081 1.00 61.69 325 THR A N 1
ATOM 2475 C CA . THR A 1 325 ? 0.686 -4.591 9.946 1.00 61.69 325 THR A CA 1
ATOM 2476 C C . THR A 1 325 ? 1.822 -5.208 9.149 1.00 61.69 325 THR A C 1
ATOM 2478 O O . THR A 1 325 ? 2.985 -5.046 9.514 1.00 61.69 325 THR A O 1
ATOM 2481 N N . THR A 1 326 ? 1.491 -5.900 8.058 1.00 70.31 326 THR A N 1
ATOM 2482 C CA . THR A 1 326 ? 2.444 -6.362 7.057 1.00 70.31 326 THR A CA 1
ATOM 2483 C C . THR A 1 326 ? 1.861 -6.058 5.685 1.00 70.31 326 THR A C 1
ATOM 2485 O O . THR A 1 326 ? 0.660 -6.164 5.463 1.00 70.31 326 THR A O 1
ATOM 2488 N N . ASN A 1 327 ? 2.716 -5.712 4.731 1.00 79.00 327 ASN A N 1
ATOM 2489 C CA . ASN A 1 327 ? 2.269 -5.528 3.353 1.00 79.00 327 ASN A CA 1
ATOM 2490 C C . ASN A 1 327 ? 2.081 -6.875 2.633 1.00 79.00 327 ASN A C 1
ATOM 2492 O O . ASN A 1 327 ? 1.954 -6.892 1.416 1.00 79.00 327 ASN A O 1
ATOM 2496 N N . ARG A 1 328 ? 2.116 -8.012 3.342 1.00 83.19 328 ARG A N 1
ATOM 2497 C CA . ARG A 1 328 ? 1.886 -9.321 2.736 1.00 83.19 328 ARG A CA 1
ATOM 2498 C C . ARG A 1 328 ? 0.376 -9.514 2.554 1.00 83.19 328 ARG A C 1
ATOM 2500 O O . ARG A 1 328 ? -0.365 -9.321 3.524 1.00 83.19 328 ARG A O 1
ATOM 2507 N N . PRO A 1 329 ? -0.090 -9.881 1.350 1.00 78.75 329 PRO A N 1
ATOM 2508 C CA . PRO A 1 329 ? -1.460 -10.342 1.149 1.00 78.75 329 PRO A CA 1
ATOM 2509 C C . PRO A 1 329 ? -1.833 -11.477 2.117 1.00 78.75 329 PRO A C 1
ATOM 2511 O O . PRO A 1 329 ? -1.017 -12.355 2.388 1.00 78.75 329 PRO A O 1
ATOM 2514 N N . VAL A 1 330 ? -3.058 -11.451 2.650 1.00 75.31 330 VAL A N 1
ATOM 2515 C CA . VAL A 1 330 ? -3.609 -12.530 3.494 1.00 75.31 330 VAL A CA 1
ATOM 2516 C C . VAL A 1 330 ? -3.803 -13.798 2.670 1.00 75.31 330 VAL A C 1
ATOM 2518 O O . VAL A 1 330 ? -3.544 -14.897 3.152 1.00 75.31 330 VAL A O 1
ATOM 2521 N N . GLU A 1 331 ? -4.258 -13.624 1.433 1.00 83.12 331 GLU A N 1
ATOM 2522 C CA . GLU A 1 331 ? -4.323 -14.674 0.426 1.00 83.12 331 GLU A CA 1
ATOM 2523 C C . GLU A 1 331 ? -3.129 -14.511 -0.510 1.00 83.12 331 GLU A C 1
ATOM 2525 O O . GLU A 1 331 ? -2.860 -13.413 -0.996 1.00 83.12 331 GLU A O 1
ATOM 2530 N N . ASP A 1 332 ? -2.390 -15.597 -0.722 1.00 88.69 332 ASP A N 1
ATOM 2531 C CA . ASP A 1 332 ? -1.203 -15.609 -1.570 1.00 88.69 332 ASP A CA 1
ATOM 2532 C C . ASP A 1 332 ? -1.567 -15.173 -3.002 1.00 88.69 332 ASP A C 1
ATOM 2534 O O . ASP A 1 332 ? -2.317 -15.857 -3.692 1.00 88.69 332 ASP A O 1
ATOM 2538 N N . VAL A 1 333 ? -0.983 -14.068 -3.473 1.00 93.50 333 VAL A N 1
ATOM 2539 C CA . VAL A 1 333 ? -1.051 -13.670 -4.886 1.00 93.50 333 VAL A CA 1
ATOM 2540 C C . VAL A 1 333 ? 0.183 -14.213 -5.592 1.00 93.50 333 VAL A C 1
ATOM 2542 O O . VAL A 1 333 ? 1.293 -13.708 -5.389 1.00 93.50 333 VAL A O 1
ATOM 2545 N N . ARG A 1 334 ? -0.009 -15.259 -6.396 1.00 96.06 334 ARG A N 1
ATOM 2546 C CA . ARG A 1 334 ? 1.068 -15.962 -7.101 1.00 96.06 334 ARG A CA 1
ATOM 2547 C C . ARG A 1 334 ? 1.210 -15.471 -8.531 1.00 96.06 334 ARG A C 1
ATOM 2549 O O . ARG A 1 334 ? 0.237 -15.041 -9.149 1.00 96.06 334 ARG A O 1
ATOM 2556 N N . PHE A 1 335 ? 2.435 -15.537 -9.037 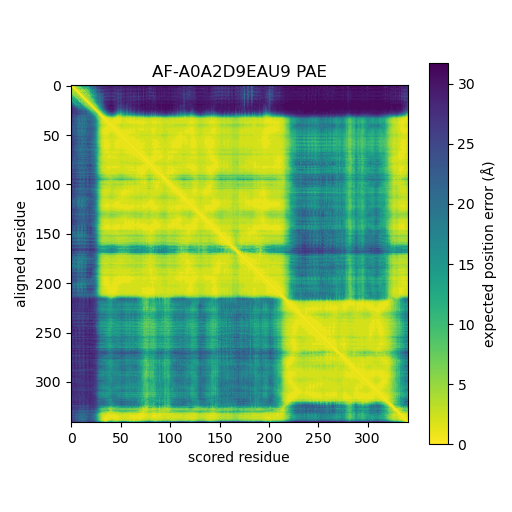1.00 98.38 335 PHE A N 1
ATOM 2557 C CA . PHE A 1 335 ? 2.730 -15.222 -10.423 1.00 98.38 335 PHE A CA 1
ATOM 2558 C C . PHE A 1 335 ? 3.800 -16.135 -11.025 1.00 98.38 335 PHE A C 1
ATOM 2560 O O . PHE A 1 335 ? 4.560 -16.794 -10.312 1.00 98.38 335 PHE A O 1
ATOM 2567 N N . SER A 1 336 ? 3.852 -16.145 -12.353 1.00 98.25 336 SER A N 1
ATOM 2568 C CA . SER A 1 336 ? 4.959 -16.655 -13.168 1.00 98.25 336 SER A CA 1
ATOM 2569 C C . SER A 1 336 ? 5.269 -15.658 -14.287 1.00 98.25 336 SER A C 1
ATOM 2571 O O . SER A 1 336 ? 4.506 -14.716 -14.508 1.00 98.25 336 SER A O 1
ATOM 2573 N N . VAL A 1 337 ? 6.407 -15.830 -14.963 1.00 98.44 337 VAL A N 1
ATOM 2574 C CA . VAL A 1 337 ? 6.851 -14.928 -16.035 1.00 98.44 337 VAL A CA 1
ATOM 2575 C C . VAL A 1 337 ? 7.170 -15.735 -17.287 1.00 98.44 337 VAL A C 1
ATOM 2577 O O . VAL A 1 337 ? 7.993 -16.644 -17.231 1.00 98.44 337 VAL A O 1
ATOM 2580 N N . GLU A 1 338 ? 6.568 -15.365 -18.413 1.00 98.00 338 GLU A N 1
ATOM 2581 C CA . GLU A 1 338 ? 6.820 -15.942 -19.736 1.00 98.00 338 GLU A CA 1
ATOM 2582 C C . GLU A 1 338 ? 7.418 -14.883 -20.677 1.00 98.00 338 GLU A C 1
ATOM 2584 O O . GLU A 1 338 ? 7.029 -13.717 -20.634 1.00 98.00 338 GLU A O 1
ATOM 2589 N N . ILE A 1 339 ? 8.364 -15.267 -21.540 1.00 96.69 339 ILE A N 1
ATOM 2590 C CA . ILE A 1 339 ? 8.904 -14.383 -22.585 1.00 96.69 339 ILE A CA 1
ATOM 2591 C C . ILE A 1 339 ? 8.051 -14.511 -23.848 1.00 96.69 339 ILE A C 1
ATOM 2593 O O . ILE A 1 339 ? 7.900 -15.613 -24.372 1.00 96.69 339 ILE A O 1
ATOM 2597 N N . LEU A 1 340 ? 7.560 -13.388 -24.376 1.00 90.19 340 LEU A N 1
ATOM 2598 C CA . LEU A 1 340 ? 6.910 -13.349 -25.684 1.00 90.19 340 LEU A CA 1
ATOM 2599 C C . LEU A 1 340 ? 7.985 -13.235 -26.768 1.00 90.19 340 LEU A C 1
ATOM 2601 O O . LEU A 1 340 ? 8.751 -12.269 -26.782 1.00 90.19 340 LEU A O 1
ATOM 2605 N N . GLN A 1 341 ? 8.059 -14.248 -27.634 1.00 65.06 341 GLN A N 1
ATOM 2606 C CA . GLN A 1 341 ? 8.975 -14.298 -28.781 1.00 65.06 341 GLN A CA 1
ATOM 2607 C C . GLN A 1 341 ? 8.381 -13.672 -30.036 1.00 65.06 341 GLN A C 1
ATOM 2609 O O . GLN A 1 341 ? 7.164 -13.861 -30.272 1.00 65.06 341 GLN A O 1
#

Solvent-accessible surface area (backbone atoms only — not comparable to full-atom values): 18619 Å² total; per-residue (Å²): 124,74,77,65,55,63,59,48,57,64,51,54,74,68,60,77,74,78,84,78,79,97,65,96,64,90,74,79,73,73,77,77,73,54,34,32,36,38,42,38,95,77,45,58,30,37,29,42,37,34,80,89,20,53,74,58,34,54,46,52,53,50,39,30,78,68,52,62,40,54,56,19,26,44,58,34,38,37,68,62,40,30,42,25,32,41,24,61,66,41,55,82,50,57,89,89,59,90,78,83,81,50,52,80,84,53,68,37,79,61,52,56,43,96,88,44,60,39,33,44,28,20,30,27,42,36,58,66,59,58,92,88,27,77,77,45,39,22,43,52,48,24,30,31,36,25,45,14,42,64,41,54,72,70,59,46,53,55,45,50,65,73,36,53,87,68,32,60,89,88,75,76,81,50,73,70,59,52,48,43,32,48,71,65,2,18,43,74,83,44,40,52,65,41,30,46,32,28,35,52,79,40,42,72,66,35,48,54,58,58,32,68,50,59,42,37,55,42,51,17,25,20,33,31,40,32,31,45,65,44,94,52,57,84,39,66,69,59,52,49,53,46,48,53,53,47,51,55,51,50,53,39,45,76,72,66,47,60,60,47,60,50,14,65,76,59,33,66,44,83,85,23,43,89,56,45,16,46,45,74,66,45,49,72,80,73,52,61,67,55,61,32,50,51,49,70,73,52,56,73,69,40,73,50,76,39,72,45,86,57,19,36,33,40,38,34,26,69,38,78,50,72,46,66,74,38,44,32,42,70,62,86,49,46,29,32,49,46,78,57,131

pLDDT: mean 89.43, std 15.93, range [33.59, 98.88]

Mean predicted aligned error: 11.34 Å

Nearest PDB structures (foldseek):
  3bo7-assembly1_A  TM=8.089E-01  e=8.831E-10  Toxoplasma gondii
  1m5y-assembly1_D-2  TM=5.511E-01  e=2.235E-05  Escherichia coli
  8pz1-assembly1_F  TM=5.641E-01  e=1.175E-04  Escherichia coli
  1m5y-assembly1_C-3  TM=4.595E-01  e=5.125E-05  Escherichia coli
  1m5y-assembly1_B-4  TM=4.679E-01  e=1.247E-04  Escherichia coli